Protein AF-A0A956QLR9-F1 (afdb_monomer_lite)

Foldseek 3Di:
DDAAACPLVVVLLVLLQVQAVDKDAPVVSLVVQCVDPNYVPPDPVNSVVSQCVLCVNDPDPVCVVDDRQWHADPVRRIIHGDPCSNVVSVVPPDDDDDFQKAFEAAAPPGDTQGIAHNVLVVPDDAQAWADDDNFIWGFHDDDPRHTYTHGDHPDDHHYGDDDDDDDPDDPVNVVVVVVVVVVLVPDDPVVSLVVCVVPHVDDPVD

Secondary structure (DSSP, 8-state):
-PPPS--HHHHHHHHHHHHTTS-EEHHHHHHHHHTSGGGTT--HHHHHHHHHHHTT--SSGGGTTPPP-EEEETTTTEEEEPTTHHHHHHHT-SS-PPP-EEEEEESTTS-EEEEEEHHHHHH--TT-EEEETTEEEEEEEE-SSEEEEEE-TTS--BPPP---SSS-S-HHHHHHHHHHHHHHHTS-HHHHHHHHHHHSS--TT-

Sequence (206 aa):
MRVPRNPLDVLAQQIVAESSLQSLSVDDLKKMVRRAASFSDLSDEILISLLDMLSGRFPSTEFAELKGRINWDREQDLLEGRPGSKMLSLVNAGTIPDRGLYAVYAGSDGPRLGELDEEMVHEMRPGQNFLLGASTWRVQDITRDRVIVSPAPGEPGQMPFWRGEGPGRPIELGKAIGAYLRQLDSKSTADRAVWLEEHTPLDTFA

Radius of gyration: 26.01 Å; chains: 1; bounding box: 57×32×78 Å

Structure (mmCIF, N/CA/C/O backbone):
data_AF-A0A956QLR9-F1
#
_entry.id   AF-A0A956QLR9-F1
#
loop_
_atom_site.group_PDB
_atom_site.id
_atom_site.type_symbol
_atom_site.label_atom_id
_atom_site.label_alt_id
_atom_site.label_comp_id
_atom_site.label_asym_id
_atom_site.label_entity_id
_atom_site.label_seq_id
_atom_site.pdbx_PDB_ins_code
_atom_site.Cartn_x
_atom_site.Cartn_y
_atom_site.Cartn_z
_atom_site.occupancy
_atom_site.B_iso_or_equiv
_atom_site.auth_seq_id
_atom_site.auth_comp_id
_atom_site.auth_asym_id
_atom_site.auth_atom_id
_atom_site.pdbx_PDB_model_num
ATOM 1 N N . MET A 1 1 ? -16.007 -7.670 -12.209 1.00 61.59 1 MET A N 1
ATOM 2 C CA . MET A 1 1 ? -15.472 -6.965 -11.023 1.00 61.59 1 MET A CA 1
ATOM 3 C C . MET A 1 1 ? -15.553 -7.920 -9.841 1.00 61.59 1 MET A C 1
ATOM 5 O O . MET A 1 1 ? -16.638 -8.424 -9.582 1.00 61.59 1 MET A O 1
ATOM 9 N N . ARG A 1 2 ? -14.429 -8.252 -9.195 1.00 84.06 2 ARG A N 1
ATOM 10 C CA . ARG A 1 2 ? -14.409 -9.123 -8.009 1.00 84.06 2 ARG A CA 1
ATOM 11 C C . ARG A 1 2 ? -14.258 -8.239 -6.777 1.00 84.06 2 ARG A C 1
ATOM 13 O O . ARG A 1 2 ? -13.278 -7.511 -6.684 1.00 84.06 2 ARG A O 1
ATOM 20 N N . VAL A 1 3 ? -15.231 -8.286 -5.873 1.00 89.12 3 VAL A N 1
ATOM 21 C CA . VAL A 1 3 ? -15.175 -7.544 -4.607 1.00 89.12 3 VAL A CA 1
ATOM 22 C C . VAL A 1 3 ? -14.217 -8.278 -3.656 1.00 89.12 3 VAL A C 1
ATOM 24 O O . VAL A 1 3 ? -14.377 -9.494 -3.492 1.00 89.12 3 VAL A O 1
ATOM 27 N N . PRO A 1 4 ? -13.218 -7.602 -3.054 1.00 92.12 4 PRO A N 1
ATOM 28 C CA . PRO A 1 4 ? -12.382 -8.197 -2.013 1.00 92.12 4 PRO A CA 1
ATOM 29 C C . PRO A 1 4 ? -13.234 -8.703 -0.846 1.00 92.12 4 PRO A C 1
ATOM 31 O O . PRO A 1 4 ? -14.159 -8.020 -0.408 1.00 92.12 4 PRO A O 1
ATOM 34 N N . ARG A 1 5 ? -12.937 -9.905 -0.349 1.00 95.62 5 ARG A N 1
ATOM 35 C CA . ARG A 1 5 ? -13.647 -10.508 0.786 1.00 95.62 5 ARG A CA 1
ATOM 36 C C . ARG A 1 5 ? -12.808 -10.351 2.042 1.00 95.62 5 ARG A C 1
ATOM 38 O O . ARG A 1 5 ? -11.628 -10.681 2.023 1.00 95.62 5 ARG A O 1
ATOM 45 N N . ASN A 1 6 ? -13.435 -9.854 3.099 1.00 96.31 6 ASN A N 1
ATOM 46 C CA . ASN A 1 6 ? -12.874 -9.678 4.432 1.00 96.31 6 ASN A CA 1
ATOM 47 C C . ASN A 1 6 ? -11.516 -8.936 4.481 1.00 96.31 6 ASN A C 1
ATOM 49 O O . ASN A 1 6 ? -10.583 -9.459 5.087 1.00 96.31 6 ASN A O 1
ATOM 53 N N . PRO A 1 7 ? -11.371 -7.726 3.889 1.00 96.25 7 PRO A N 1
ATOM 54 C CA . PRO A 1 7 ? -10.186 -6.886 4.102 1.00 96.25 7 PRO A CA 1
ATOM 55 C C . PRO A 1 7 ? -10.158 -6.355 5.549 1.00 96.25 7 PRO A C 1
ATOM 57 O O . PRO A 1 7 ? -10.795 -5.351 5.881 1.00 96.25 7 PRO A O 1
ATOM 60 N N . LEU A 1 8 ? -9.505 -7.101 6.446 1.00 97.06 8 LEU A N 1
ATOM 61 C CA . LEU A 1 8 ? -9.539 -6.864 7.898 1.00 97.06 8 LEU A CA 1
ATOM 62 C C . LEU A 1 8 ? -8.811 -5.588 8.329 1.00 97.06 8 LEU A C 1
ATOM 64 O O . LEU A 1 8 ? -9.149 -5.014 9.359 1.00 97.06 8 LEU A O 1
ATOM 68 N N . ASP A 1 9 ? -7.845 -5.139 7.540 1.00 94.56 9 ASP A N 1
ATOM 69 C CA . ASP A 1 9 ? -7.154 -3.858 7.675 1.00 94.56 9 ASP A CA 1
ATOM 70 C C . ASP A 1 9 ? -8.123 -2.674 7.536 1.00 94.56 9 ASP A C 1
ATOM 72 O O . ASP A 1 9 ? -8.208 -1.821 8.424 1.00 94.56 9 ASP A O 1
ATOM 76 N N . VAL A 1 10 ? -8.938 -2.679 6.479 1.00 96.00 10 VAL A N 1
ATOM 77 C CA . VAL A 1 10 ? -9.980 -1.673 6.250 1.00 96.00 10 VAL A CA 1
ATOM 78 C C . VAL A 1 10 ? -11.027 -1.738 7.358 1.00 96.00 10 VAL A C 1
ATOM 80 O O . VAL A 1 10 ? -11.446 -0.704 7.880 1.00 96.00 10 VAL A O 1
ATOM 83 N N . LEU A 1 11 ? -11.437 -2.947 7.756 1.00 97.00 11 LEU A N 1
ATOM 84 C CA . LEU A 1 11 ? -12.391 -3.120 8.849 1.00 97.00 11 LEU A CA 1
ATOM 85 C C . LEU A 1 11 ? -11.845 -2.578 10.176 1.00 97.00 11 LEU A C 1
ATOM 87 O O . LEU A 1 11 ? -12.563 -1.877 10.884 1.00 97.00 11 LEU A O 1
ATOM 91 N N . ALA A 1 12 ? -10.581 -2.855 10.499 1.00 95.94 12 ALA A N 1
ATOM 92 C CA . ALA A 1 12 ? -9.934 -2.351 11.703 1.00 95.94 12 ALA A CA 1
ATOM 93 C C . ALA A 1 12 ? -9.959 -0.822 11.767 1.00 95.94 12 ALA A C 1
ATOM 95 O O . ALA A 1 12 ? -10.345 -0.258 12.792 1.00 95.94 12 ALA A O 1
ATOM 96 N N . GLN A 1 13 ? -9.603 -0.152 10.670 1.00 95.50 13 GLN A N 1
ATOM 97 C CA . GLN A 1 13 ? -9.645 1.306 10.579 1.00 95.50 13 GLN A CA 1
ATOM 98 C C . GLN A 1 13 ? -11.056 1.850 10.836 1.00 95.50 13 GLN A C 1
ATOM 100 O O . GLN A 1 13 ? -11.214 2.794 11.609 1.00 95.50 13 GLN A O 1
ATOM 105 N N . GLN A 1 14 ? -12.086 1.228 10.250 1.00 95.81 14 GLN A N 1
ATOM 106 C CA . GLN A 1 14 ? -13.475 1.651 10.455 1.00 95.81 14 GLN A CA 1
ATOM 107 C C . GLN A 1 14 ? -13.969 1.391 11.883 1.00 95.81 14 GLN A C 1
ATOM 109 O O . GLN A 1 14 ? -14.648 2.242 12.446 1.00 95.81 14 GLN A O 1
ATOM 114 N N . ILE A 1 15 ? -13.585 0.277 12.514 1.00 96.75 15 ILE A N 1
ATOM 115 C CA . ILE A 1 15 ? -13.933 -0.004 13.917 1.00 96.75 15 ILE A CA 1
ATOM 116 C C . ILE A 1 15 ? -13.319 1.045 14.850 1.00 96.75 15 ILE A C 1
ATOM 118 O O . ILE A 1 15 ? -13.993 1.544 15.754 1.00 96.75 15 ILE A O 1
ATOM 122 N N . VAL A 1 16 ? -12.048 1.402 14.643 1.00 96.19 16 VAL A N 1
ATOM 123 C CA . VAL A 1 16 ? -11.376 2.438 15.444 1.00 96.19 16 VAL A CA 1
ATOM 124 C C . VAL A 1 16 ? -12.040 3.801 15.235 1.00 96.19 16 VAL A C 1
ATOM 126 O O . VAL A 1 16 ? -12.233 4.531 16.207 1.00 96.19 16 VAL A O 1
ATOM 129 N N . ALA A 1 17 ? -12.427 4.128 14.000 1.00 95.38 17 ALA A N 1
ATOM 130 C CA . ALA A 1 17 ? -13.142 5.362 13.698 1.00 95.38 17 ALA A CA 1
ATOM 131 C C . ALA A 1 17 ? -14.508 5.409 14.401 1.00 95.38 17 ALA A C 1
ATOM 133 O O . ALA A 1 17 ? -1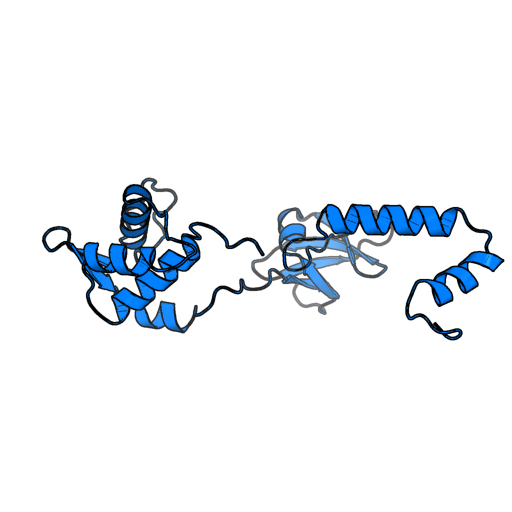4.772 6.348 15.151 1.00 95.38 17 ALA A O 1
ATOM 134 N N . GLU A 1 18 ? -15.332 4.377 14.226 1.00 96.12 18 GLU A N 1
ATOM 135 C CA . GLU A 1 18 ? -16.700 4.307 14.748 1.00 96.12 18 GLU A CA 1
ATOM 136 C C . GLU A 1 18 ? -16.718 4.325 16.287 1.00 96.12 18 GLU A C 1
ATOM 138 O O . GLU A 1 18 ? -17.392 5.159 16.892 1.00 96.12 18 GLU A O 1
ATOM 143 N N . SER A 1 19 ? -15.864 3.518 16.932 1.00 96.00 19 SER A N 1
ATOM 144 C CA . SER A 1 19 ? -15.726 3.503 18.401 1.00 96.00 19 SER A CA 1
ATOM 145 C C . SER A 1 19 ? -15.174 4.804 18.991 1.00 96.00 19 SER A C 1
ATOM 147 O O . SER A 1 19 ? -15.365 5.085 20.173 1.00 96.00 19 SER A O 1
ATOM 149 N N . SER A 1 20 ? -14.495 5.633 18.191 1.00 94.81 20 SER A N 1
ATOM 150 C CA . SER A 1 20 ? -14.021 6.952 18.631 1.00 94.81 20 SER A CA 1
ATOM 151 C C . SER A 1 20 ? -15.098 8.042 18.613 1.00 94.81 20 SER A C 1
ATOM 153 O O . SER A 1 20 ? -14.883 9.121 19.175 1.00 94.81 20 SER A O 1
ATOM 155 N N . LEU A 1 21 ? -16.232 7.785 17.952 1.00 92.62 21 LEU A N 1
ATOM 156 C CA . LEU A 1 21 ? -17.372 8.699 17.873 1.00 92.62 21 LEU A CA 1
ATOM 157 C C . LEU A 1 21 ? -18.423 8.385 18.937 1.00 92.62 21 LEU A C 1
ATOM 159 O O . LEU A 1 21 ? -19.001 9.312 19.503 1.00 92.62 21 LEU A O 1
ATOM 163 N N . GLN A 1 22 ? -18.651 7.101 19.202 1.00 92.62 22 GLN A N 1
ATOM 164 C CA . GLN A 1 22 ? -19.638 6.615 20.159 1.00 92.62 22 GLN A CA 1
ATOM 165 C C . GLN A 1 22 ? -19.248 5.237 20.698 1.00 92.62 22 GLN A C 1
ATOM 167 O O . GLN A 1 22 ? -18.532 4.489 20.034 1.00 92.62 22 GLN A O 1
ATOM 172 N N . SER A 1 23 ? -19.749 4.885 21.881 1.00 95.31 23 SER A N 1
ATOM 173 C CA . SER A 1 23 ? -19.634 3.520 22.400 1.00 95.31 23 SER A CA 1
ATOM 174 C C . SER A 1 23 ? -20.522 2.582 21.571 1.00 95.31 23 SER A C 1
ATOM 176 O O . SER A 1 23 ? -21.681 2.908 21.308 1.00 95.31 23 SER A O 1
ATOM 178 N N . LEU A 1 24 ? -20.003 1.421 21.156 1.00 95.88 24 LEU A N 1
ATOM 179 C CA . LEU A 1 24 ? -20.760 0.424 20.380 1.00 95.88 24 LEU A CA 1
ATOM 180 C C . LEU A 1 24 ? -20.784 -0.927 21.071 1.00 95.88 24 LEU A C 1
ATOM 182 O O . LEU A 1 24 ? -19.751 -1.393 21.545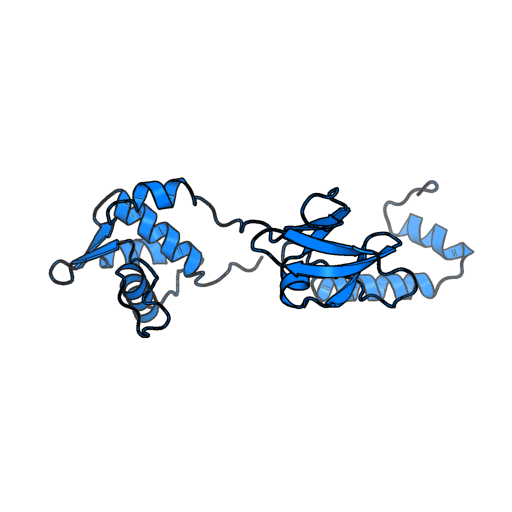 1.00 95.88 24 LEU A O 1
ATOM 186 N N . SER A 1 25 ? -21.933 -1.599 21.036 1.00 97.75 25 SER A N 1
ATOM 187 C CA . SER A 1 25 ? -21.985 -3.014 21.385 1.00 97.75 25 SER A CA 1
ATOM 188 C C . SER A 1 25 ? -21.341 -3.864 20.287 1.00 97.75 25 SER A C 1
ATOM 190 O O . SER A 1 25 ? -21.426 -3.548 19.092 1.00 97.75 25 SER A O 1
ATOM 192 N N . VAL A 1 26 ? -20.706 -4.972 20.670 1.00 97.56 26 VAL A N 1
ATOM 193 C CA . VAL A 1 26 ? -20.127 -5.914 19.698 1.00 97.56 26 VAL A CA 1
ATOM 194 C C . VAL A 1 26 ? -21.211 -6.535 18.808 1.00 97.56 26 VAL A C 1
ATOM 196 O O . VAL A 1 26 ? -20.965 -6.789 17.627 1.00 97.56 26 VAL A O 1
ATOM 199 N N . ASP A 1 27 ? -22.423 -6.739 19.328 1.00 97.38 27 ASP A N 1
ATOM 200 C CA . ASP A 1 27 ? -23.556 -7.255 18.553 1.00 97.38 27 ASP A CA 1
ATOM 201 C C . ASP A 1 27 ? -24.040 -6.264 17.477 1.00 97.38 27 ASP A C 1
ATOM 203 O O . ASP A 1 27 ? -24.244 -6.645 16.319 1.00 97.38 27 ASP A O 1
ATOM 207 N N . ASP A 1 28 ? -24.146 -4.974 17.808 1.00 97.00 28 ASP A N 1
ATOM 208 C CA . ASP A 1 28 ? -24.502 -3.945 16.825 1.00 97.00 28 ASP A CA 1
ATOM 209 C C . ASP A 1 28 ? -23.409 -3.785 15.767 1.00 97.00 28 ASP A C 1
ATOM 211 O O . ASP A 1 28 ? -23.715 -3.682 14.574 1.00 97.00 28 ASP A O 1
ATOM 215 N N . LEU A 1 29 ? -22.135 -3.862 16.170 1.00 97.12 29 LEU A N 1
ATOM 216 C CA . LEU A 1 29 ? -21.015 -3.870 15.234 1.00 97.12 29 LEU A CA 1
ATOM 217 C C . LEU A 1 29 ? -21.100 -5.066 14.272 1.00 97.12 29 LEU A C 1
ATOM 219 O O . LEU A 1 29 ? -20.990 -4.877 13.060 1.00 97.12 29 LEU A O 1
ATOM 223 N N . LYS A 1 30 ? -21.351 -6.286 14.770 1.00 97.44 30 LYS A N 1
ATOM 224 C CA . LYS A 1 30 ? -21.535 -7.493 13.938 1.00 97.44 30 LYS A CA 1
ATOM 225 C C . LYS A 1 30 ? -22.619 -7.290 12.884 1.00 97.44 30 LYS A C 1
ATOM 227 O O . LYS A 1 30 ? -22.399 -7.569 11.702 1.00 97.44 30 LYS A O 1
ATOM 232 N N . LYS A 1 31 ? -23.789 -6.798 13.306 1.00 97.12 31 LYS A N 1
ATOM 233 C CA . LYS A 1 31 ? -24.928 -6.520 12.419 1.00 97.12 31 LYS A CA 1
ATOM 234 C C . LYS A 1 31 ? -24.575 -5.463 11.378 1.00 97.12 31 LYS A C 1
ATOM 236 O O . LYS A 1 31 ? -24.906 -5.634 10.208 1.00 97.12 31 LYS A O 1
ATOM 241 N N . MET A 1 32 ? -23.900 -4.391 11.784 1.00 96.75 32 MET A N 1
ATOM 242 C CA . MET A 1 32 ? -23.494 -3.307 10.893 1.00 96.75 32 MET A CA 1
ATOM 243 C C . MET A 1 32 ? -22.494 -3.792 9.837 1.00 96.75 32 MET A C 1
ATOM 245 O O . MET A 1 32 ? -22.726 -3.607 8.643 1.00 96.75 32 MET A O 1
ATOM 249 N N . VAL A 1 33 ? -21.424 -4.467 10.261 1.00 97.19 33 VAL A N 1
ATOM 250 C CA . VAL A 1 33 ? -20.340 -4.939 9.388 1.00 97.19 33 VAL A CA 1
ATOM 251 C C . VAL A 1 33 ? -20.861 -5.926 8.344 1.00 97.19 33 VAL A C 1
ATOM 253 O O . VAL A 1 33 ? -20.584 -5.770 7.156 1.00 97.19 33 VAL A O 1
ATOM 256 N N . ARG A 1 34 ? -21.698 -6.891 8.744 1.00 97.31 34 ARG A N 1
ATOM 257 C CA . ARG A 1 34 ? -22.233 -7.924 7.837 1.00 97.31 34 ARG A CA 1
ATOM 258 C C . ARG A 1 34 ? -23.217 -7.404 6.786 1.00 97.31 34 ARG A C 1
ATOM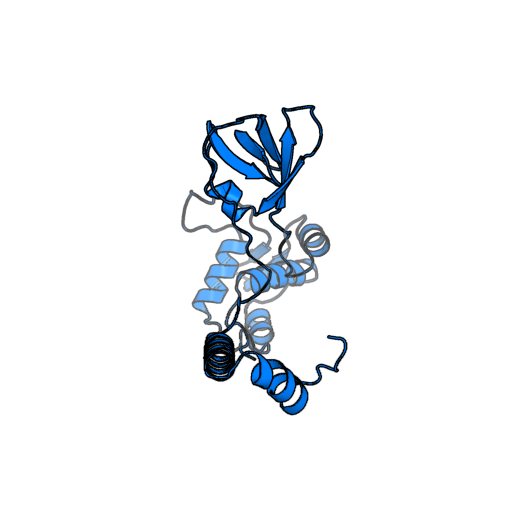 260 O O . ARG A 1 34 ? -23.527 -8.125 5.840 1.00 97.31 34 ARG A O 1
ATOM 267 N N . ARG A 1 35 ? -23.686 -6.156 6.899 1.00 97.38 35 ARG A N 1
ATOM 268 C CA . ARG A 1 35 ? -24.475 -5.502 5.838 1.00 97.38 35 ARG A CA 1
ATOM 269 C C . ARG A 1 35 ? -23.620 -5.062 4.651 1.00 97.38 35 ARG A C 1
ATOM 271 O O . ARG A 1 35 ? -24.168 -4.828 3.575 1.00 97.38 35 ARG A O 1
ATOM 278 N N . ALA A 1 36 ? -22.305 -4.942 4.820 1.00 96.75 36 ALA A N 1
ATOM 279 C CA . ALA A 1 36 ? -21.398 -4.579 3.742 1.00 96.75 36 ALA A CA 1
ATOM 280 C C . ALA A 1 36 ? -21.004 -5.809 2.909 1.00 96.75 36 ALA A C 1
ATOM 282 O O . ALA A 1 36 ? -20.643 -6.858 3.441 1.00 96.75 36 ALA A O 1
ATOM 283 N N . ALA A 1 37 ? -21.015 -5.660 1.580 1.00 96.38 37 ALA A N 1
ATOM 284 C CA . ALA A 1 37 ? -20.750 -6.757 0.648 1.00 96.38 37 ALA A CA 1
ATOM 285 C C . ALA A 1 37 ? -19.383 -7.424 0.862 1.00 96.38 37 ALA A C 1
ATOM 287 O O . ALA A 1 37 ? -19.269 -8.626 0.667 1.00 96.38 37 ALA A O 1
ATOM 288 N N . SER A 1 38 ? -18.351 -6.690 1.282 1.00 97.00 38 SER A N 1
ATOM 289 C CA . SER A 1 38 ? -17.022 -7.266 1.529 1.00 97.00 38 SER A CA 1
ATOM 290 C C . SER A 1 38 ? -16.957 -8.138 2.786 1.00 97.00 38 SER A C 1
ATOM 292 O O . SER A 1 38 ? -16.079 -8.988 2.854 1.00 97.00 38 SER A O 1
ATOM 294 N N . PHE A 1 39 ? -17.876 -7.957 3.743 1.00 97.88 39 PHE A N 1
ATOM 295 C CA . PHE A 1 39 ? -17.849 -8.598 5.067 1.00 97.88 39 PHE A CA 1
ATOM 296 C C . PHE A 1 39 ? -19.086 -9.462 5.354 1.00 97.88 39 PHE A C 1
ATOM 298 O O . PHE A 1 39 ? -19.328 -9.853 6.495 1.00 97.88 39 PHE A O 1
ATOM 305 N N . SER A 1 40 ? -19.898 -9.756 4.333 1.00 96.75 40 SER A N 1
ATOM 306 C CA . SER A 1 40 ? -21.172 -10.461 4.514 1.00 96.75 40 SER A CA 1
ATOM 307 C C . SER A 1 40 ? -21.028 -11.895 5.039 1.00 96.75 40 SER A C 1
ATOM 309 O O . SER A 1 40 ? -21.984 -12.436 5.584 1.00 96.75 40 SER A O 1
ATOM 311 N N . ASP A 1 41 ? -19.847 -12.502 4.892 1.00 95.81 41 ASP A N 1
ATOM 312 C CA . ASP A 1 41 ? -19.487 -13.824 5.420 1.00 95.81 41 ASP A CA 1
ATOM 313 C C . ASP A 1 41 ? -18.411 -13.772 6.514 1.00 95.81 41 ASP A C 1
ATOM 315 O O . ASP A 1 41 ? -17.840 -14.809 6.850 1.00 95.81 41 ASP A O 1
ATOM 319 N N . LEU A 1 42 ? -18.110 -12.590 7.066 1.00 97.75 42 LEU A N 1
ATOM 320 C CA . LEU A 1 42 ? -17.108 -12.456 8.119 1.00 97.75 42 LEU A CA 1
ATOM 321 C C . LEU A 1 42 ? -17.516 -13.313 9.321 1.00 97.75 42 LEU A C 1
ATOM 323 O O . LEU A 1 42 ? -18.610 -13.129 9.866 1.00 97.75 42 LEU A O 1
ATOM 327 N N . SER A 1 43 ? -16.648 -14.237 9.735 1.00 97.69 43 SER A N 1
ATOM 328 C CA . SER A 1 43 ? -16.917 -15.113 10.876 1.00 97.69 43 SER A CA 1
ATOM 329 C C . SER A 1 43 ? -16.832 -14.347 12.199 1.00 97.69 43 SER A C 1
ATOM 331 O O . SER A 1 43 ? -16.139 -13.330 12.307 1.00 97.69 43 SER A O 1
ATOM 333 N N . ASP A 1 44 ? -17.551 -14.832 13.212 1.00 97.38 44 ASP A N 1
ATOM 334 C CA . ASP A 1 44 ? -17.487 -14.245 14.552 1.00 97.38 44 ASP A CA 1
ATOM 335 C C . ASP A 1 44 ? -16.067 -14.366 15.122 1.00 97.38 44 ASP A C 1
ATOM 337 O O . ASP A 1 44 ? -15.550 -13.404 15.674 1.00 97.38 44 ASP A O 1
ATOM 341 N N . GLU A 1 45 ? -15.395 -15.500 14.924 1.00 97.19 45 GLU A N 1
ATOM 342 C CA . GLU A 1 45 ? -14.045 -15.756 15.438 1.00 97.19 45 GLU A CA 1
ATOM 343 C C . GLU A 1 45 ? -13.020 -14.756 14.891 1.00 97.19 45 GLU A C 1
ATOM 345 O O . GLU A 1 45 ? -12.177 -14.256 15.640 1.00 97.19 45 GLU A O 1
ATOM 350 N N . ILE A 1 46 ? -13.109 -14.428 13.596 1.00 97.00 46 ILE A N 1
ATOM 351 C CA . ILE A 1 46 ? -12.223 -13.448 12.960 1.00 97.00 46 ILE A CA 1
ATOM 352 C C . ILE A 1 46 ? -12.507 -12.048 13.504 1.00 97.00 46 ILE A C 1
ATOM 354 O O . ILE A 1 46 ? -11.567 -11.324 13.833 1.00 97.00 46 ILE A O 1
ATOM 358 N N . LEU A 1 47 ? -13.782 -11.666 13.635 1.00 97.38 47 LEU A N 1
ATOM 359 C CA . LEU A 1 47 ? -14.137 -10.359 14.187 1.00 97.38 47 LEU A CA 1
ATOM 360 C C . LEU A 1 47 ? -13.649 -10.213 15.633 1.00 97.38 47 LEU A C 1
ATOM 362 O O . LEU A 1 47 ? -13.056 -9.196 15.974 1.00 97.38 47 LEU A O 1
ATOM 366 N N . ILE A 1 48 ? -13.853 -11.228 16.471 1.00 96.50 48 ILE A N 1
ATOM 367 C CA . ILE A 1 48 ? -13.399 -11.217 17.866 1.00 96.50 48 ILE A CA 1
ATOM 368 C C . ILE A 1 48 ? -11.873 -11.115 17.935 1.00 96.50 48 ILE A C 1
ATOM 370 O O . ILE A 1 48 ? -11.359 -10.276 18.670 1.00 96.50 48 ILE A O 1
ATOM 374 N N . SER A 1 49 ? -11.155 -11.878 17.106 1.00 95.06 49 SER A N 1
ATOM 375 C CA . SER A 1 49 ? -9.689 -11.805 17.024 1.00 95.06 49 SER A CA 1
ATOM 376 C C . SER A 1 49 ? -9.199 -10.410 16.609 1.00 95.06 49 SER A C 1
ATOM 378 O O . SER A 1 49 ? -8.204 -9.910 17.135 1.00 95.06 49 SER A O 1
ATOM 380 N N . LEU A 1 50 ? -9.918 -9.748 15.695 1.00 95.62 50 LEU A N 1
ATOM 381 C CA . LEU A 1 50 ? -9.630 -8.374 15.286 1.00 95.62 50 LEU A CA 1
ATOM 382 C C . LEU A 1 50 ? -9.839 -7.383 16.441 1.00 95.62 50 LEU A C 1
ATOM 384 O O . LEU A 1 50 ? -9.003 -6.509 16.664 1.00 95.62 50 LEU A O 1
ATOM 388 N N . LEU A 1 51 ? -10.930 -7.528 17.198 1.00 96.69 51 LEU A N 1
ATOM 389 C CA . LEU A 1 51 ? -11.221 -6.694 18.367 1.00 96.69 51 LEU A CA 1
ATOM 390 C C . LEU A 1 51 ? -10.209 -6.914 19.500 1.00 96.69 51 LEU A C 1
ATOM 392 O O . LEU A 1 51 ? -9.775 -5.947 20.128 1.00 96.69 51 LEU A O 1
ATOM 396 N N . ASP A 1 52 ? -9.777 -8.156 19.728 1.00 94.62 52 ASP A N 1
ATOM 397 C CA . ASP A 1 52 ? -8.688 -8.493 20.649 1.00 94.62 52 ASP A CA 1
ATOM 398 C C . ASP A 1 52 ? -7.408 -7.734 20.285 1.00 94.62 52 ASP A C 1
ATOM 400 O O . ASP A 1 52 ? -6.874 -6.982 21.111 1.00 94.62 52 ASP A O 1
ATOM 404 N N . MET A 1 53 ? -6.983 -7.834 19.024 1.00 93.94 53 MET A N 1
ATOM 405 C CA . MET A 1 53 ? -5.817 -7.121 18.504 1.00 93.94 53 MET A CA 1
ATOM 406 C C . MET A 1 53 ? -5.958 -5.601 18.682 1.00 93.94 53 MET A C 1
ATOM 408 O O . MET A 1 53 ? -5.058 -4.946 19.209 1.00 93.94 53 MET A O 1
ATOM 412 N N . LEU A 1 54 ? -7.105 -5.023 18.309 1.00 95.00 54 LEU A N 1
ATOM 413 C CA . LEU A 1 54 ? -7.363 -3.587 18.459 1.00 95.00 54 LEU A CA 1
ATOM 414 C C . LEU A 1 54 ? -7.399 -3.139 19.924 1.00 95.00 54 LEU A C 1
ATOM 416 O O . LEU A 1 54 ? -7.059 -1.990 20.216 1.00 95.00 54 LEU A O 1
ATOM 420 N N . SER A 1 55 ? -7.763 -4.025 20.853 1.00 94.62 55 SER A N 1
ATOM 421 C CA . SER A 1 55 ? -7.711 -3.769 22.297 1.00 94.62 55 SER A CA 1
ATOM 422 C C . SER A 1 55 ? -6.292 -3.869 22.885 1.00 94.62 55 SER A C 1
ATOM 424 O O . SER A 1 55 ? -6.062 -3.513 24.045 1.00 94.62 55 SER A O 1
ATOM 426 N N . GLY A 1 56 ? -5.310 -4.279 22.075 1.00 90.44 56 GLY A N 1
ATOM 427 C CA . GLY A 1 56 ? -3.915 -4.464 22.472 1.00 90.44 56 GLY A CA 1
ATOM 428 C C . GLY A 1 56 ? -3.613 -5.843 23.060 1.00 90.44 56 GLY A C 1
ATOM 429 O O . GLY A 1 56 ? -2.590 -6.002 23.722 1.00 90.44 56 GLY A O 1
ATOM 430 N N . ARG A 1 57 ? -4.491 -6.833 22.856 1.00 87.12 57 ARG A N 1
ATOM 431 C CA . ARG A 1 57 ? -4.232 -8.234 23.204 1.00 87.12 57 ARG A CA 1
ATOM 432 C C . ARG A 1 57 ? -3.611 -8.926 21.998 1.00 87.12 57 ARG A C 1
ATOM 434 O O . ARG A 1 57 ? -4.311 -9.311 21.067 1.00 87.12 57 ARG A O 1
ATOM 441 N N . PHE A 1 58 ? -2.290 -9.064 22.014 1.00 75.62 58 PHE A N 1
ATOM 442 C CA . PHE A 1 58 ? -1.555 -9.772 20.970 1.00 75.62 58 PHE A CA 1
ATOM 443 C C . PHE A 1 58 ? -1.232 -11.203 21.419 1.00 75.62 58 PHE A C 1
ATOM 445 O O . PHE A 1 58 ? -0.826 -11.393 22.566 1.00 75.62 58 PHE A O 1
ATOM 452 N N . PRO A 1 59 ? -1.364 -12.212 20.538 1.00 68.69 59 PRO A N 1
ATOM 453 C CA . PRO A 1 59 ? -0.976 -13.590 20.853 1.00 68.69 59 PRO A CA 1
ATOM 454 C C . PRO A 1 59 ? 0.532 -13.765 21.095 1.00 68.69 59 PRO A C 1
ATOM 456 O O . PRO A 1 59 ? 0.940 -14.735 21.726 1.00 68.69 59 PRO A O 1
ATOM 459 N N . SER A 1 60 ? 1.355 -12.847 20.573 1.00 72.69 60 SER A N 1
ATOM 460 C CA . SER A 1 60 ? 2.821 -12.903 20.593 1.00 72.69 60 SER A CA 1
ATOM 461 C C . SER A 1 60 ? 3.423 -11.606 21.136 1.00 72.69 60 SER A C 1
ATOM 463 O O . SER A 1 60 ? 2.892 -10.515 20.914 1.00 72.69 60 SER A O 1
ATOM 465 N N . THR A 1 61 ? 4.570 -11.724 21.807 1.00 69.31 61 THR A N 1
ATOM 466 C CA . THR A 1 61 ? 5.382 -10.592 22.278 1.00 69.31 61 THR A CA 1
ATOM 467 C C . THR A 1 61 ? 6.086 -9.841 21.149 1.00 69.31 61 THR A C 1
ATOM 469 O O . THR A 1 61 ? 6.519 -8.715 21.370 1.00 69.31 61 THR A O 1
ATOM 472 N N . GLU A 1 62 ? 6.165 -10.410 19.940 1.00 68.69 62 GLU A N 1
ATOM 473 C CA . GLU A 1 62 ? 6.703 -9.731 18.744 1.00 68.69 62 GLU A CA 1
ATOM 474 C C . GLU A 1 62 ? 5.946 -8.436 18.412 1.00 68.69 62 GLU A C 1
ATOM 476 O O . GLU A 1 62 ? 6.475 -7.550 17.750 1.00 68.69 62 GLU A O 1
ATOM 481 N N . PHE A 1 63 ? 4.725 -8.294 18.930 1.00 65.44 63 PHE A N 1
ATOM 482 C CA . PHE A 1 63 ? 3.855 -7.145 18.706 1.00 65.44 63 PHE A CA 1
ATOM 483 C C . PHE A 1 63 ? 3.720 -6.237 19.934 1.00 65.44 63 PHE A C 1
ATOM 485 O O . PHE A 1 63 ? 2.827 -5.394 19.973 1.00 65.44 63 PHE A O 1
ATOM 492 N N . ALA A 1 64 ? 4.588 -6.380 20.943 1.00 65.06 64 ALA A N 1
ATOM 493 C CA . ALA A 1 64 ? 4.505 -5.607 22.187 1.00 65.06 64 ALA A CA 1
ATOM 494 C C . ALA A 1 64 ? 4.618 -4.081 21.979 1.00 65.06 64 ALA A C 1
ATOM 496 O O . ALA A 1 64 ? 4.139 -3.309 22.809 1.00 65.06 64 ALA A O 1
ATOM 497 N N . GLU A 1 65 ? 5.215 -3.637 20.869 1.00 74.19 65 GLU A N 1
ATOM 498 C CA . GLU A 1 65 ? 5.312 -2.217 20.508 1.00 74.19 65 GLU A CA 1
ATOM 499 C C . GLU A 1 65 ? 3.994 -1.637 19.963 1.00 74.19 65 GLU A C 1
ATOM 501 O O . GLU A 1 65 ? 3.796 -0.415 19.955 1.00 74.19 65 GLU A O 1
ATOM 506 N N . LEU A 1 66 ? 3.063 -2.492 19.522 1.00 80.75 66 LEU A N 1
ATOM 507 C CA . LEU A 1 66 ? 1.786 -2.056 18.975 1.00 80.75 66 LEU A CA 1
ATOM 508 C C . LEU A 1 66 ? 0.857 -1.571 20.091 1.00 80.75 66 LEU A C 1
ATOM 510 O O . LEU A 1 66 ? 0.578 -2.248 21.079 1.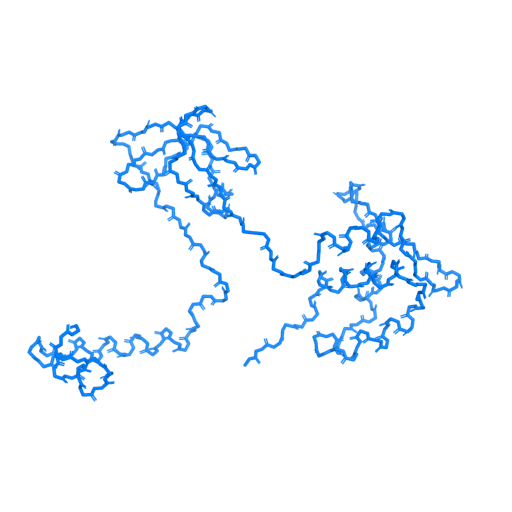00 80.75 66 LEU A O 1
ATOM 514 N N . LYS A 1 67 ? 0.318 -0.366 19.907 1.00 85.81 67 LYS A N 1
ATOM 515 C CA . LYS A 1 67 ? -0.618 0.241 20.855 1.00 85.81 67 LYS A CA 1
ATOM 516 C C . LYS A 1 67 ? -2.049 -0.117 20.479 1.00 85.81 67 LYS A C 1
ATOM 518 O O . LYS A 1 67 ? -2.507 0.264 19.401 1.00 85.81 67 LYS A O 1
ATOM 523 N N . GLY A 1 68 ? -2.771 -0.757 21.399 1.00 92.25 68 GLY A N 1
ATOM 524 C CA . GLY A 1 68 ? -4.222 -0.917 21.284 1.00 92.25 68 GLY A CA 1
ATOM 525 C C . GLY A 1 68 ? -4.908 0.443 21.112 1.00 92.25 68 GLY A C 1
ATOM 526 O O . GLY A 1 68 ? -4.518 1.424 21.754 1.00 92.25 68 GLY A O 1
ATOM 527 N N . ARG A 1 69 ? -5.903 0.501 20.226 1.00 95.44 69 ARG A N 1
ATOM 528 C CA . ARG A 1 69 ? -6.628 1.711 19.803 1.00 95.44 69 ARG A CA 1
ATOM 529 C C . ARG A 1 69 ? -8.066 1.762 20.312 1.00 95.44 69 ARG A C 1
ATOM 531 O O . ARG A 1 69 ? -8.662 2.837 20.309 1.00 95.44 69 ARG A O 1
ATOM 538 N N . ILE A 1 70 ? -8.595 0.653 20.811 1.00 96.69 70 ILE A N 1
ATOM 539 C CA . ILE A 1 70 ? -9.911 0.609 21.453 1.00 96.69 70 ILE A CA 1
ATOM 540 C C . ILE A 1 70 ? -9.793 0.075 22.880 1.00 96.69 70 ILE A C 1
ATOM 542 O O . ILE A 1 70 ? -8.844 -0.630 23.233 1.00 96.69 70 ILE A O 1
ATOM 546 N N . ASN A 1 71 ? -10.735 0.457 23.726 1.00 96.69 71 ASN A N 1
ATOM 547 C CA . ASN A 1 71 ? -11.065 -0.242 24.948 1.00 96.69 71 ASN A CA 1
ATOM 548 C C . ASN A 1 71 ? -12.234 -1.183 24.646 1.00 96.69 71 ASN A C 1
ATOM 550 O O . ASN A 1 71 ? -13.148 -0.802 23.920 1.00 96.69 71 ASN A O 1
ATOM 554 N N . TRP A 1 72 ? -12.187 -2.397 25.185 1.00 97.00 72 TRP A N 1
ATOM 555 C CA . TRP A 1 72 ? -13.297 -3.338 25.094 1.00 97.00 72 TRP A CA 1
ATOM 556 C C . TRP A 1 72 ? -13.656 -3.789 26.503 1.00 97.00 72 TRP A C 1
ATOM 558 O O . TRP A 1 72 ? -12.929 -4.581 27.111 1.00 97.00 72 TRP A O 1
ATOM 568 N N . ASP A 1 73 ? -14.765 -3.257 27.010 1.00 96.56 73 ASP A N 1
ATOM 569 C CA . ASP A 1 73 ? -15.387 -3.716 28.244 1.00 96.56 73 ASP A CA 1
ATOM 570 C C . ASP A 1 73 ? -16.052 -5.070 27.974 1.00 96.56 73 ASP A C 1
ATOM 572 O O . ASP A 1 73 ? -17.004 -5.163 27.203 1.00 96.56 73 ASP A O 1
ATOM 576 N N . ARG A 1 74 ? -15.522 -6.134 28.583 1.00 94.75 74 ARG A N 1
ATOM 577 C CA . ARG A 1 74 ? -16.021 -7.506 28.402 1.00 94.75 74 ARG A CA 1
ATOM 578 C C . ARG A 1 74 ? -17.235 -7.829 29.259 1.00 94.75 74 ARG A C 1
ATOM 580 O O . ARG A 1 74 ? -17.906 -8.813 28.973 1.00 94.75 74 ARG A O 1
ATOM 587 N N . GLU A 1 75 ? -17.487 -7.053 30.307 1.00 96.06 75 GLU A N 1
ATOM 588 C CA . GLU A 1 75 ? -18.655 -7.245 31.161 1.00 96.06 75 GLU A CA 1
ATOM 589 C C . GLU A 1 75 ? -19.898 -6.670 30.482 1.00 96.06 75 GLU A C 1
ATOM 591 O O . GLU A 1 75 ? -20.950 -7.306 30.486 1.00 96.06 75 GLU A O 1
ATOM 596 N N . GLN A 1 76 ? -19.760 -5.499 29.853 1.00 95.62 76 GLN A N 1
ATOM 597 C CA . GLN A 1 76 ? -20.850 -4.834 29.128 1.00 95.62 76 GLN A CA 1
ATOM 598 C C . GLN A 1 76 ? -20.871 -5.129 27.621 1.00 95.62 76 GLN A C 1
ATOM 600 O O . GLN A 1 76 ? -21.837 -4.790 26.944 1.00 95.62 76 GLN A O 1
ATOM 605 N N . ASP A 1 77 ? -19.817 -5.761 27.105 1.00 96.69 77 ASP A N 1
ATOM 606 C CA . ASP A 1 77 ? -19.580 -6.026 25.682 1.00 96.69 77 ASP A CA 1
ATOM 607 C C . ASP A 1 77 ? -19.604 -4.756 24.808 1.00 96.69 77 ASP A C 1
ATOM 609 O O . ASP A 1 77 ? -20.168 -4.722 23.709 1.00 96.69 77 ASP A O 1
ATOM 613 N N . LEU A 1 78 ? -18.975 -3.694 25.329 1.00 97.88 78 LEU A N 1
ATOM 614 C CA . LEU A 1 78 ? -18.918 -2.361 24.726 1.00 97.88 78 LEU A CA 1
ATOM 615 C C . LEU A 1 78 ? -17.505 -1.998 24.259 1.00 97.88 78 LEU A C 1
ATOM 617 O O . LEU A 1 78 ? -16.510 -2.224 24.953 1.00 97.88 78 LEU A O 1
ATOM 621 N N . LEU A 1 79 ? -17.435 -1.385 23.081 1.00 97.94 79 LEU A N 1
ATOM 622 C CA . LEU A 1 79 ? -16.228 -0.878 22.442 1.00 97.94 79 LEU A CA 1
ATOM 623 C C . LEU A 1 79 ? -16.191 0.645 22.523 1.00 97.94 79 LEU A C 1
ATOM 625 O O . LEU A 1 79 ? -17.142 1.310 22.114 1.00 97.94 79 LEU A O 1
ATOM 629 N N . GLU A 1 80 ? -15.062 1.189 22.966 1.00 97.75 80 GLU A N 1
ATOM 630 C CA . GLU A 1 80 ? -14.822 2.632 23.040 1.00 97.75 80 GLU A CA 1
ATOM 631 C C . GLU A 1 80 ? -13.447 2.990 22.478 1.00 97.75 80 GLU A C 1
ATOM 633 O O . GLU A 1 80 ? -12.469 2.262 22.646 1.00 97.75 80 GLU A O 1
ATOM 638 N N . GLY A 1 81 ? -13.330 4.140 21.823 1.00 96.31 81 GLY A N 1
ATOM 639 C CA . GLY A 1 81 ? -12.051 4.638 21.335 1.00 96.31 81 GLY A CA 1
ATOM 640 C C . GLY A 1 81 ? -11.126 5.037 22.486 1.00 96.31 81 GLY A C 1
ATOM 641 O O . GLY A 1 81 ? -11.507 5.784 23.386 1.00 96.31 81 GLY A O 1
ATOM 642 N N . ARG A 1 82 ? -9.863 4.603 22.440 1.00 95.69 82 ARG A N 1
ATOM 643 C CA . ARG A 1 82 ? -8.837 5.107 23.368 1.00 95.69 82 ARG A CA 1
ATOM 644 C C . ARG A 1 82 ? -8.471 6.568 23.069 1.00 95.69 82 ARG A C 1
ATOM 646 O O . ARG A 1 82 ? -8.667 7.043 21.944 1.00 95.69 82 ARG A O 1
ATOM 653 N N . PRO A 1 83 ? -7.863 7.286 24.034 1.00 93.62 83 PRO A N 1
ATOM 654 C CA . PRO A 1 83 ? -7.326 8.620 23.788 1.00 93.62 83 PRO A CA 1
ATOM 655 C C . PRO A 1 83 ? -6.411 8.654 22.554 1.00 93.62 83 PRO A C 1
ATOM 657 O O . PRO A 1 83 ? -5.473 7.868 22.431 1.00 93.62 83 PRO A O 1
ATOM 660 N N . GLY A 1 84 ? -6.700 9.570 21.626 1.00 92.12 84 GLY A N 1
ATOM 661 C CA . GLY A 1 84 ? -5.967 9.731 20.365 1.00 92.12 84 GLY A CA 1
ATOM 662 C C . GLY A 1 84 ? -6.536 8.956 19.170 1.00 92.12 84 GLY A C 1
ATOM 663 O O . GLY A 1 84 ? -6.195 9.294 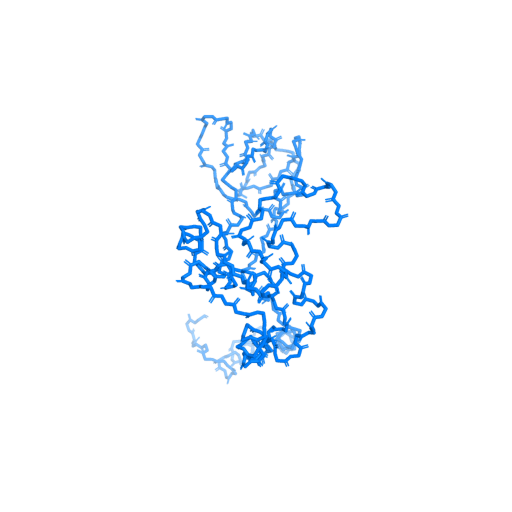18.038 1.00 92.12 84 GLY A O 1
ATOM 664 N N . SER A 1 85 ? -7.445 7.994 19.369 1.00 93.56 85 SER A N 1
ATOM 665 C CA . SER A 1 85 ? -8.007 7.184 18.273 1.00 93.56 85 SER A CA 1
ATOM 666 C C . SER A 1 85 ? -8.840 7.990 17.278 1.00 93.56 85 SER A C 1
ATOM 668 O O . SER A 1 85 ? -8.760 7.745 16.075 1.00 93.56 85 SER A O 1
ATOM 670 N N . LYS A 1 86 ? -9.559 9.019 17.747 1.00 92.62 86 LYS A N 1
ATOM 671 C CA . LYS A 1 86 ? -10.293 9.946 16.872 1.00 92.62 86 LYS A CA 1
ATOM 672 C C . LYS A 1 86 ? -9.357 10.696 15.924 1.00 92.62 86 LYS A C 1
ATOM 674 O O . LYS A 1 86 ? -9.566 10.692 14.717 1.00 92.62 86 LYS A O 1
ATOM 679 N N . MET A 1 87 ? -8.296 11.301 16.464 1.00 93.19 87 MET A N 1
ATOM 680 C CA . MET A 1 87 ? -7.303 12.011 15.650 1.00 93.19 87 MET A CA 1
ATOM 681 C C . MET A 1 87 ? -6.604 11.062 14.680 1.00 93.19 87 MET A C 1
ATOM 683 O O . MET A 1 87 ? -6.481 11.394 13.507 1.00 93.19 87 MET A O 1
ATOM 687 N N . LEU A 1 88 ? -6.211 9.870 15.144 1.00 90.88 88 LEU A N 1
ATOM 688 C CA . LEU A 1 88 ? -5.581 8.847 14.309 1.00 90.88 88 LEU A CA 1
ATOM 689 C C . LEU A 1 88 ? -6.457 8.461 13.110 1.00 90.88 88 LEU A C 1
ATOM 691 O O . LEU A 1 88 ? -5.946 8.363 11.998 1.00 90.88 88 LEU A O 1
ATOM 695 N N . SER A 1 89 ? -7.759 8.276 13.333 1.00 91.69 89 SER A N 1
ATOM 696 C CA . SER A 1 89 ? -8.713 7.908 12.280 1.00 91.69 89 SER A CA 1
ATOM 697 C C . SER A 1 89 ? -8.925 9.035 11.267 1.00 91.69 89 SER A C 1
ATOM 699 O O . SER A 1 89 ? -9.098 8.768 10.084 1.00 91.69 89 SER A O 1
ATOM 701 N N . LEU A 1 90 ? -8.876 10.295 11.715 1.00 90.38 90 LEU A N 1
ATOM 702 C CA . LEU A 1 90 ? -9.012 11.466 10.844 1.00 90.38 90 LEU A CA 1
ATOM 703 C C . LEU A 1 90 ? -7.773 11.701 9.973 1.00 90.38 90 LEU A C 1
ATOM 705 O O . LEU A 1 90 ? -7.918 12.017 8.797 1.00 90.38 90 LEU A O 1
ATOM 709 N N . VAL A 1 91 ? -6.566 11.559 10.532 1.00 90.00 91 VAL A N 1
ATOM 710 C CA . VAL A 1 91 ? -5.322 11.796 9.775 1.00 90.00 91 VAL A CA 1
ATOM 711 C C . VAL A 1 91 ? -4.932 10.631 8.864 1.00 90.00 91 VAL A C 1
ATOM 713 O O . VAL A 1 91 ? -4.242 10.858 7.880 1.00 90.00 91 VAL A O 1
ATOM 716 N N . ASN A 1 92 ? -5.394 9.411 9.152 1.00 83.38 92 ASN A N 1
ATOM 717 C CA . ASN A 1 92 ? -5.181 8.226 8.312 1.00 83.38 92 ASN A CA 1
ATOM 718 C C . ASN A 1 92 ? -6.492 7.804 7.638 1.00 83.38 92 ASN A C 1
ATOM 720 O O . ASN A 1 92 ? -6.851 6.628 7.637 1.00 83.38 92 ASN A O 1
ATOM 724 N N . ALA A 1 93 ? -7.268 8.769 7.146 1.00 82.06 93 ALA A N 1
ATOM 725 C CA . ALA A 1 93 ? -8.503 8.479 6.435 1.00 82.06 93 ALA A CA 1
ATOM 726 C C . ALA A 1 93 ? -8.191 7.976 5.018 1.00 82.06 93 ALA A C 1
ATOM 728 O O . ALA A 1 93 ? -7.470 8.628 4.267 1.00 82.06 93 ALA A O 1
ATOM 729 N N . GLY A 1 94 ? -8.782 6.844 4.638 1.00 86.75 94 GLY A N 1
ATOM 730 C CA . GLY A 1 94 ? -8.640 6.274 3.299 1.00 86.75 94 GLY A CA 1
ATOM 731 C C . GLY A 1 94 ? -8.017 4.884 3.291 1.00 86.75 94 GLY A C 1
ATOM 732 O O . GLY A 1 94 ? -7.626 4.352 4.322 1.00 86.75 94 GLY A O 1
ATOM 733 N N . THR A 1 95 ? -7.987 4.293 2.103 1.00 88.94 95 THR A N 1
ATOM 734 C CA . THR A 1 95 ? -7.483 2.936 1.837 1.00 88.94 95 THR A CA 1
ATOM 735 C C . THR A 1 95 ? -6.439 2.921 0.721 1.00 88.94 95 THR A C 1
ATOM 737 O O . THR A 1 95 ? -6.000 1.856 0.296 1.00 88.94 95 THR A O 1
ATOM 740 N N . ILE A 1 96 ? -6.062 4.104 0.225 1.00 83.75 96 ILE A N 1
ATOM 741 C CA . ILE A 1 96 ? -4.981 4.264 -0.742 1.00 83.75 96 ILE A CA 1
ATOM 742 C C . ILE A 1 96 ? -3.680 4.184 0.060 1.00 83.75 96 ILE A C 1
ATOM 744 O O . ILE A 1 96 ? -3.485 5.031 0.933 1.00 83.75 96 ILE A O 1
ATOM 748 N N . PRO A 1 97 ? -2.830 3.172 -0.174 1.00 76.81 97 PRO A N 1
ATOM 749 C CA . PRO A 1 97 ? -1.548 3.092 0.507 1.00 76.81 97 PRO A CA 1
ATOM 750 C C . PRO A 1 97 ? -0.647 4.241 0.051 1.00 76.81 97 PRO A C 1
ATOM 752 O O . PRO A 1 97 ? -0.700 4.659 -1.111 1.00 76.81 97 PRO A O 1
ATOM 755 N N . ASP A 1 98 ? 0.204 4.726 0.953 1.00 71.50 98 ASP A N 1
ATOM 756 C CA . ASP A 1 98 ? 1.278 5.635 0.566 1.00 71.50 98 ASP A CA 1
ATOM 757 C C . ASP A 1 98 ? 2.192 4.932 -0.444 1.00 71.50 98 ASP A C 1
ATOM 759 O O . ASP A 1 98 ? 2.508 3.747 -0.309 1.00 71.50 98 ASP A O 1
ATOM 763 N N . ARG A 1 99 ? 2.594 5.654 -1.494 1.00 68.69 99 ARG A N 1
ATOM 764 C CA . ARG A 1 99 ? 3.493 5.099 -2.507 1.00 68.69 99 ARG A CA 1
ATOM 765 C C . ARG A 1 99 ? 4.864 4.844 -1.897 1.00 68.69 99 ARG A C 1
ATOM 767 O O . ARG A 1 99 ? 5.516 5.775 -1.426 1.00 68.69 99 ARG A O 1
ATOM 774 N N . GLY A 1 100 ? 5.329 3.612 -2.027 1.00 76.19 100 GLY A N 1
ATOM 775 C CA . GLY A 1 100 ? 6.693 3.217 -1.725 1.00 76.19 100 GLY A CA 1
ATOM 776 C C . GLY A 1 100 ? 7.672 3.685 -2.792 1.00 76.19 100 GLY A C 1
ATOM 777 O O . GLY A 1 100 ? 8.137 2.878 -3.584 1.00 76.19 100 GLY A O 1
ATOM 778 N N . LEU A 1 101 ? 7.956 4.984 -2.883 1.00 88.00 101 LEU A N 1
ATOM 779 C CA . LEU A 1 101 ? 9.014 5.496 -3.758 1.00 88.00 101 LEU A CA 1
ATOM 780 C C . LEU A 1 101 ? 10.159 6.040 -2.917 1.00 88.00 101 LEU A C 1
ATOM 782 O O . LEU A 1 101 ? 9.971 6.914 -2.075 1.00 88.00 101 LEU A O 1
ATOM 786 N N . TYR A 1 102 ? 11.362 5.553 -3.190 1.00 92.62 102 TYR A N 1
ATOM 787 C CA . TYR A 1 102 ? 12.583 5.991 -2.534 1.00 92.62 102 TYR A CA 1
ATOM 788 C C . TYR A 1 102 ? 13.323 6.976 -3.421 1.00 92.62 102 TYR A C 1
ATOM 790 O O . TYR A 1 102 ? 13.685 6.669 -4.557 1.00 92.62 102 TYR A O 1
ATOM 798 N N . ALA A 1 103 ? 13.595 8.166 -2.897 1.00 94.56 103 ALA A N 1
ATOM 799 C CA . ALA A 1 103 ? 14.418 9.132 -3.603 1.00 94.56 103 ALA A CA 1
ATOM 800 C C . ALA A 1 103 ? 15.883 8.661 -3.638 1.00 94.56 103 ALA A C 1
ATOM 802 O O . ALA A 1 103 ? 16.442 8.256 -2.620 1.00 94.56 103 ALA A O 1
ATOM 803 N N . VAL A 1 104 ? 16.522 8.731 -4.806 1.00 96.81 104 VAL A N 1
ATOM 804 C CA . VAL A 1 104 ? 17.933 8.358 -4.984 1.00 96.81 104 VAL A CA 1
ATOM 805 C C . VAL A 1 104 ? 18.798 9.613 -5.011 1.00 96.81 104 VAL A C 1
ATOM 807 O O . VAL A 1 104 ? 18.501 10.541 -5.766 1.00 96.81 104 VAL A O 1
ATOM 810 N N . TYR A 1 105 ? 19.885 9.632 -4.239 1.00 97.88 105 TYR A N 1
ATOM 811 C CA . TYR A 1 105 ? 20.804 10.768 -4.120 1.00 97.88 105 TYR A CA 1
ATOM 812 C C . TYR A 1 105 ? 22.258 10.368 -4.380 1.00 97.88 105 TYR A C 1
ATOM 814 O O . TYR A 1 105 ? 22.715 9.324 -3.915 1.00 97.88 105 TYR A O 1
ATOM 822 N N . ALA A 1 106 ? 23.003 11.218 -5.090 1.00 96.56 106 ALA A N 1
ATOM 823 C CA . ALA A 1 106 ? 24.442 11.043 -5.287 1.00 96.56 106 ALA A CA 1
ATOM 824 C C . ALA A 1 106 ? 25.227 11.496 -4.040 1.00 96.56 106 ALA A C 1
ATOM 826 O O . ALA A 1 106 ? 25.605 12.657 -3.938 1.00 96.56 106 ALA A O 1
ATOM 827 N N . GLY A 1 107 ? 25.500 10.595 -3.097 1.00 93.06 107 GLY A N 1
ATOM 828 C CA . GLY A 1 107 ? 26.049 10.945 -1.780 1.00 93.06 107 GLY A CA 1
ATOM 829 C C . GLY A 1 107 ? 24.994 11.530 -0.826 1.00 93.06 107 GLY A C 1
ATOM 830 O O . GLY A 1 107 ? 23.857 11.777 -1.224 1.00 93.06 107 GLY A O 1
ATOM 831 N N . SER A 1 108 ? 25.357 11.714 0.448 1.00 87.50 108 SER A N 1
ATOM 832 C CA . SER A 1 108 ? 24.430 12.148 1.512 1.00 87.50 108 SER A CA 1
ATOM 833 C C . SER A 1 108 ? 23.803 13.518 1.253 1.00 87.50 108 SER A C 1
ATOM 835 O O . SER A 1 108 ? 22.613 13.705 1.494 1.00 87.50 108 SER A O 1
ATOM 837 N N . ASP A 1 109 ? 24.602 14.445 0.723 1.00 90.56 109 ASP A N 1
ATOM 838 C CA . ASP A 1 109 ? 24.243 15.854 0.519 1.00 90.56 109 ASP A CA 1
ATOM 839 C C . ASP A 1 109 ? 24.250 16.257 -0.963 1.00 90.56 109 ASP A C 1
ATOM 841 O O . ASP A 1 109 ? 24.242 17.441 -1.303 1.00 90.56 109 ASP A O 1
ATOM 845 N N . GLY A 1 110 ? 24.327 15.280 -1.868 1.00 92.06 110 GLY A N 1
ATOM 846 C CA . GLY A 1 110 ? 24.370 15.554 -3.297 1.00 92.06 110 GLY A CA 1
ATOM 847 C C . GLY A 1 110 ? 22.991 15.682 -3.940 1.00 92.06 110 GLY A C 1
ATOM 848 O O . GLY A 1 110 ? 21.956 15.619 -3.274 1.00 92.06 110 GLY A O 1
ATOM 849 N N . PRO A 1 111 ? 22.953 15.891 -5.265 1.00 95.12 111 PRO A N 1
ATOM 850 C CA . PRO A 1 111 ? 21.705 16.087 -5.983 1.00 95.12 111 PRO A CA 1
ATOM 851 C C . PRO A 1 111 ? 20.855 14.815 -6.001 1.00 95.12 111 PRO A C 1
ATOM 853 O O . PRO A 1 111 ? 21.364 13.688 -6.030 1.00 95.12 111 PRO A O 1
ATOM 856 N N . ARG A 1 112 ? 19.537 15.018 -6.060 1.00 96.44 112 ARG A N 1
ATOM 857 C CA . ARG A 1 112 ? 18.577 13.952 -6.336 1.00 96.44 112 ARG A CA 1
ATOM 858 C C . ARG A 1 112 ? 18.737 13.490 -7.784 1.00 96.44 112 ARG A C 1
ATOM 860 O O . ARG A 1 112 ? 18.661 14.300 -8.703 1.00 96.44 112 ARG A O 1
ATOM 867 N N . LEU A 1 113 ? 18.936 12.191 -7.968 1.00 95.88 113 LEU A N 1
ATOM 868 C CA . LEU A 1 113 ? 19.119 11.548 -9.269 1.00 95.88 113 LEU A CA 1
ATOM 869 C C . LEU A 1 113 ? 17.811 11.009 -9.847 1.00 95.88 113 LEU A C 1
ATOM 871 O O . LEU A 1 113 ? 17.652 10.951 -11.062 1.00 95.88 113 LEU A O 1
ATOM 875 N N . GLY A 1 114 ? 16.890 10.593 -8.980 1.00 94.38 114 GLY A N 1
ATOM 876 C CA . GLY A 1 114 ? 15.628 9.998 -9.393 1.00 94.38 114 GLY A CA 1
ATOM 877 C C . GLY A 1 114 ? 14.895 9.334 -8.239 1.00 94.38 114 GLY A C 1
ATOM 878 O O . GLY A 1 114 ? 15.014 9.749 -7.080 1.00 94.38 114 GLY A O 1
ATOM 879 N N . GLU A 1 115 ? 14.132 8.308 -8.585 1.00 94.00 115 GLU A N 1
ATOM 880 C CA . GLU A 1 115 ? 13.323 7.506 -7.674 1.00 94.00 115 GLU A CA 1
ATOM 881 C C . GLU A 1 115 ? 13.523 6.021 -7.983 1.00 94.00 115 GLU A C 1
ATOM 883 O O . GLU A 1 115 ? 13.883 5.661 -9.106 1.00 94.00 115 GLU A O 1
ATOM 888 N N . LEU A 1 116 ? 13.283 5.178 -6.985 1.00 93.50 116 LEU A N 1
ATOM 889 C CA . LEU A 1 116 ? 13.180 3.729 -7.108 1.00 93.50 116 LEU A CA 1
ATOM 890 C C . LEU A 1 116 ? 11.917 3.238 -6.409 1.00 93.50 116 LEU A C 1
ATOM 892 O O . LEU A 1 116 ? 11.467 3.837 -5.434 1.00 93.50 116 LEU A O 1
ATOM 896 N N . ASP A 1 117 ? 11.395 2.123 -6.898 1.00 91.44 117 ASP A N 1
ATOM 897 C CA . ASP A 1 117 ? 10.323 1.366 -6.260 1.00 91.44 117 ASP A CA 1
ATOM 898 C C . ASP A 1 117 ? 10.786 0.786 -4.906 1.00 91.44 117 ASP A C 1
ATOM 900 O O . ASP A 1 117 ? 11.901 0.272 -4.796 1.00 91.44 117 ASP A O 1
ATOM 904 N N . GLU A 1 118 ? 9.955 0.869 -3.867 1.00 89.19 118 GLU A N 1
ATOM 905 C CA . GLU A 1 118 ? 10.243 0.368 -2.516 1.00 89.19 118 GLU A CA 1
ATOM 906 C C . GLU A 1 118 ? 10.513 -1.132 -2.512 1.00 89.19 118 GLU A C 1
ATOM 908 O O . GLU A 1 118 ? 11.424 -1.567 -1.810 1.00 89.19 118 GLU A O 1
ATOM 913 N N . GLU A 1 119 ? 9.795 -1.926 -3.312 1.00 88.44 119 GLU A N 1
ATOM 914 C CA . GLU A 1 119 ? 10.058 -3.365 -3.376 1.00 88.44 119 GLU A CA 1
ATOM 915 C C . GLU A 1 119 ? 11.448 -3.639 -3.957 1.00 88.44 119 GLU A C 1
ATOM 917 O O . GLU A 1 119 ? 12.187 -4.477 -3.438 1.00 88.44 119 GLU A O 1
ATOM 922 N N . MET A 1 120 ? 11.843 -2.879 -4.984 1.00 91.44 120 MET A N 1
ATOM 923 C CA . MET A 1 120 ? 13.196 -2.951 -5.530 1.00 91.44 120 MET A CA 1
ATOM 924 C C . MET A 1 120 ? 14.229 -2.577 -4.456 1.00 91.44 120 MET A C 1
ATOM 926 O O . MET A 1 120 ? 15.220 -3.284 -4.285 1.00 91.44 120 MET A O 1
ATOM 930 N N . VAL A 1 121 ? 14.003 -1.496 -3.702 1.00 92.62 121 VAL A N 1
ATOM 931 C CA . VAL A 1 121 ? 14.909 -1.069 -2.620 1.00 92.62 121 VAL A CA 1
ATOM 932 C C . VAL A 1 121 ? 14.972 -2.094 -1.485 1.00 92.62 121 VAL A C 1
ATOM 934 O O . VAL A 1 121 ? 16.046 -2.320 -0.930 1.00 92.62 121 VAL A O 1
ATOM 937 N N . HIS A 1 122 ? 13.866 -2.769 -1.172 1.00 89.31 122 HIS A N 1
ATOM 938 C CA . HIS A 1 122 ? 13.816 -3.817 -0.155 1.00 89.31 122 HIS A CA 1
ATOM 939 C C . HIS A 1 122 ? 14.699 -5.027 -0.513 1.00 89.31 122 HIS A C 1
ATOM 941 O O . HIS A 1 122 ? 15.317 -5.654 0.357 1.00 89.31 122 HIS A O 1
ATOM 947 N N . GLU A 1 123 ? 14.807 -5.345 -1.803 1.00 90.88 123 GLU A N 1
ATOM 948 C CA . GLU A 1 123 ? 15.693 -6.397 -2.310 1.00 90.88 123 GLU A CA 1
ATOM 949 C C . GLU A 1 123 ? 17.160 -5.945 -2.426 1.00 90.88 123 GLU A C 1
ATOM 951 O O . GLU A 1 123 ? 18.069 -6.781 -2.395 1.00 90.88 123 GLU A O 1
ATOM 956 N N . MET A 1 124 ? 17.416 -4.634 -2.489 1.00 93.69 124 MET A N 1
ATOM 957 C CA . MET A 1 124 ? 18.762 -4.073 -2.611 1.00 93.69 124 MET A CA 1
ATOM 958 C C . MET A 1 124 ? 19.581 -4.173 -1.318 1.00 93.69 124 MET A C 1
ATOM 960 O O . MET A 1 124 ? 19.068 -4.202 -0.197 1.00 93.69 124 MET A O 1
ATOM 964 N N . ARG A 1 125 ? 20.907 -4.188 -1.463 1.00 95.44 125 ARG A N 1
ATOM 965 C CA . ARG A 1 125 ? 21.870 -4.129 -0.355 1.00 95.44 125 ARG A CA 1
ATOM 966 C C . ARG A 1 125 ? 22.973 -3.103 -0.638 1.00 95.44 125 ARG A C 1
ATOM 968 O O . ARG A 1 125 ? 23.370 -2.959 -1.797 1.00 95.44 125 ARG A O 1
ATOM 975 N N . PRO A 1 126 ? 23.529 -2.441 0.395 1.00 96.88 126 PRO A N 1
ATOM 976 C CA . PRO A 1 126 ? 24.755 -1.661 0.253 1.00 96.88 126 PRO A CA 1
ATOM 977 C C . PRO A 1 126 ? 25.865 -2.447 -0.458 1.00 96.88 126 PRO A C 1
ATOM 979 O O . PRO A 1 126 ? 26.064 -3.636 -0.212 1.00 96.88 126 PRO A O 1
ATOM 982 N N . GLY A 1 127 ? 26.568 -1.781 -1.371 1.00 96.44 127 GLY A N 1
ATOM 983 C CA . GLY A 1 127 ? 27.591 -2.351 -2.246 1.00 96.44 127 GLY A CA 1
ATOM 984 C C . GLY A 1 127 ? 27.073 -2.877 -3.589 1.00 96.44 127 GLY A C 1
ATOM 985 O O . GLY A 1 127 ? 27.876 -3.034 -4.508 1.00 96.44 127 GLY A O 1
ATOM 986 N N . GLN A 1 128 ? 25.765 -3.113 -3.743 1.00 97.31 128 GLN A N 1
ATOM 987 C CA . GLN A 1 128 ? 25.194 -3.541 -5.021 1.00 97.31 128 GLN A CA 1
ATOM 988 C C . GLN A 1 128 ? 25.129 -2.395 -6.032 1.00 97.31 128 GLN A C 1
ATOM 990 O O . GLN A 1 128 ? 24.932 -1.232 -5.675 1.00 97.31 128 GLN A O 1
ATOM 995 N N . ASN A 1 129 ? 25.255 -2.751 -7.308 1.00 97.81 129 ASN A N 1
ATOM 996 C CA . ASN A 1 129 ? 25.165 -1.819 -8.420 1.00 97.81 129 ASN A CA 1
ATOM 997 C C . ASN A 1 129 ? 23.809 -1.936 -9.122 1.00 97.81 129 ASN A C 1
ATOM 999 O O . ASN A 1 129 ? 23.320 -3.041 -9.368 1.00 97.81 129 ASN A O 1
ATOM 1003 N N . PHE A 1 130 ? 23.249 -0.808 -9.544 1.00 97.12 130 PHE A N 1
ATOM 1004 C CA . PHE A 1 130 ? 22.038 -0.756 -10.358 1.00 97.12 130 PHE A CA 1
ATOM 1005 C C . PHE A 1 130 ? 22.135 0.323 -11.434 1.00 97.12 130 PHE A C 1
ATOM 1007 O O . PHE A 1 130 ? 22.967 1.231 -11.365 1.00 97.12 130 PHE A O 1
ATOM 1014 N N . LEU A 1 131 ? 21.285 0.202 -12.449 1.00 96.06 131 LEU A N 1
ATOM 1015 C CA . LEU A 1 131 ? 21.162 1.191 -13.513 1.00 96.06 131 LEU A CA 1
ATOM 1016 C C . LEU A 1 131 ? 20.115 2.244 -13.145 1.00 96.06 131 LEU A C 1
ATOM 1018 O O . LEU A 1 131 ? 18.993 1.905 -12.776 1.00 96.06 131 LEU A O 1
ATOM 1022 N N . LEU A 1 132 ? 20.462 3.521 -13.302 1.00 94.44 132 LEU A N 1
ATOM 1023 C CA . LEU A 1 132 ? 19.512 4.631 -13.230 1.00 94.44 132 LEU A CA 1
ATOM 1024 C C . LEU A 1 132 ? 19.791 5.608 -14.370 1.00 94.44 132 LEU A C 1
ATOM 1026 O O . LEU A 1 132 ? 20.878 6.187 -14.468 1.00 94.44 132 LEU A O 1
ATOM 1030 N N . GLY A 1 133 ? 18.807 5.762 -15.256 1.00 90.06 133 GLY A N 1
ATOM 1031 C CA . GLY A 1 133 ? 19.020 6.400 -16.551 1.00 90.06 133 GLY A CA 1
ATOM 1032 C C . GLY A 1 133 ? 20.006 5.587 -17.393 1.00 90.06 133 GLY A C 1
ATOM 1033 O O . GLY A 1 133 ? 19.826 4.388 -17.578 1.00 90.06 133 GLY A O 1
ATOM 1034 N N . ALA A 1 134 ? 21.059 6.240 -17.885 1.00 89.75 134 ALA A N 1
ATOM 1035 C CA . ALA A 1 134 ? 22.115 5.608 -18.681 1.00 89.75 134 ALA A CA 1
ATOM 1036 C C . ALA A 1 134 ? 23.389 5.279 -17.873 1.00 89.75 134 ALA A C 1
ATOM 1038 O O . ALA A 1 134 ? 24.412 4.932 -18.461 1.00 89.75 134 ALA A O 1
ATOM 1039 N N . SER A 1 135 ? 23.346 5.409 -16.543 1.00 94.62 135 SER A N 1
ATOM 1040 C CA . SER A 1 135 ? 24.523 5.305 -15.674 1.00 94.62 135 SER A CA 1
ATOM 1041 C C . SER A 1 135 ? 24.372 4.197 -14.634 1.00 94.62 135 SER A C 1
ATOM 1043 O O . SER A 1 135 ? 23.277 3.965 -14.119 1.00 94.62 135 SER A O 1
ATOM 1045 N N . THR A 1 136 ? 25.490 3.556 -14.285 1.00 97.50 136 THR A N 1
ATOM 1046 C CA . THR A 1 136 ? 25.565 2.610 -13.165 1.00 97.50 136 THR A CA 1
ATOM 1047 C C . THR A 1 136 ? 25.907 3.339 -11.866 1.00 97.50 136 THR A C 1
ATOM 1049 O O . THR A 1 136 ? 26.848 4.140 -11.809 1.00 97.50 136 THR A O 1
ATOM 1052 N N . TRP A 1 137 ? 25.176 3.003 -10.808 1.00 97.56 137 TRP A N 1
ATOM 1053 C CA . TRP A 1 137 ? 25.333 3.544 -9.464 1.00 97.56 137 TRP A CA 1
ATOM 1054 C C . TRP A 1 137 ? 25.512 2.415 -8.457 1.00 97.56 137 TRP A C 1
ATOM 1056 O O . TRP A 1 137 ? 24.832 1.395 -8.547 1.00 97.56 137 TRP A O 1
ATOM 1066 N N . ARG A 1 138 ? 26.402 2.608 -7.484 1.00 98.00 138 ARG A N 1
ATOM 1067 C CA . ARG A 1 138 ? 26.595 1.704 -6.350 1.00 98.00 138 ARG A CA 1
ATOM 1068 C C . ARG A 1 138 ? 25.845 2.224 -5.136 1.00 98.00 138 ARG A C 1
ATOM 1070 O O . ARG A 1 138 ? 26.068 3.365 -4.731 1.00 98.00 138 ARG A O 1
ATOM 1077 N N . VAL A 1 139 ? 25.020 1.378 -4.531 1.00 97.88 139 VAL A N 1
ATOM 1078 C CA . VAL A 1 139 ? 24.346 1.662 -3.261 1.00 97.88 139 VAL A CA 1
ATOM 1079 C C . VAL A 1 139 ? 25.392 1.805 -2.162 1.00 97.88 139 VAL A C 1
ATOM 1081 O O . VAL A 1 139 ? 26.190 0.899 -1.938 1.00 97.88 139 VAL A O 1
ATOM 1084 N N . GLN A 1 140 ? 25.395 2.941 -1.479 1.00 97.81 140 GLN A N 1
ATOM 1085 C CA . GLN A 1 140 ? 26.238 3.191 -0.311 1.00 97.81 140 GLN A CA 1
ATOM 1086 C C . GLN A 1 140 ? 25.459 2.939 0.971 1.00 97.81 140 GLN A C 1
ATOM 1088 O O . GLN A 1 140 ? 25.948 2.254 1.862 1.00 97.81 140 GLN A O 1
ATOM 1093 N N . ASP A 1 141 ? 24.238 3.464 1.033 1.00 97.25 141 ASP A N 1
ATOM 1094 C CA . ASP A 1 141 ? 23.372 3.330 2.195 1.00 97.25 141 ASP A CA 1
ATOM 1095 C C . ASP A 1 141 ? 21.896 3.391 1.783 1.00 97.25 141 ASP A C 1
ATOM 1097 O O . ASP A 1 141 ? 21.543 4.012 0.774 1.00 97.25 141 ASP A O 1
ATOM 1101 N N . ILE A 1 142 ? 21.042 2.740 2.566 1.00 95.75 142 ILE A N 1
ATOM 1102 C CA . ILE A 1 142 ? 19.586 2.750 2.408 1.00 95.75 142 ILE A CA 1
ATOM 1103 C C . ILE A 1 142 ? 19.009 3.199 3.744 1.00 95.75 142 ILE A C 1
ATOM 1105 O O . ILE A 1 142 ? 19.087 2.480 4.740 1.00 95.75 142 ILE A O 1
ATOM 1109 N N . THR A 1 143 ? 18.434 4.396 3.769 1.00 91.62 143 THR A N 1
ATOM 1110 C CA . THR A 1 143 ? 17.816 4.946 4.976 1.00 91.62 143 THR A CA 1
ATOM 1111 C C . THR A 1 143 ? 16.308 4.689 4.966 1.00 91.62 143 THR A C 1
ATOM 1113 O O . THR A 1 143 ? 15.786 3.940 4.144 1.00 91.62 143 THR A O 1
ATOM 1116 N N . ARG A 1 144 ? 15.573 5.329 5.883 1.00 84.56 144 ARG A N 1
ATOM 1117 C CA . ARG A 1 144 ? 14.113 5.225 5.947 1.00 84.56 144 ARG A CA 1
ATOM 1118 C C . ARG A 1 144 ? 13.410 5.723 4.678 1.00 84.56 144 ARG A C 1
ATOM 1120 O O . ARG A 1 144 ? 12.363 5.185 4.353 1.00 84.56 144 ARG A O 1
ATOM 1127 N N . ASP A 1 145 ? 13.939 6.748 4.012 1.00 85.31 145 ASP A N 1
ATOM 1128 C CA . ASP A 1 145 ? 13.233 7.491 2.956 1.00 85.31 145 ASP A CA 1
ATOM 1129 C C . ASP A 1 145 ? 14.041 7.680 1.660 1.00 85.31 145 ASP A C 1
ATOM 1131 O O . ASP A 1 145 ? 13.526 8.227 0.682 1.00 85.31 145 ASP A O 1
ATOM 1135 N N . ARG A 1 146 ? 15.318 7.275 1.634 1.00 93.19 146 ARG A N 1
ATOM 1136 C CA . ARG A 1 146 ? 16.187 7.494 0.473 1.00 93.19 146 ARG A CA 1
ATOM 1137 C C . ARG A 1 146 ? 17.273 6.439 0.314 1.00 93.19 146 ARG A C 1
ATOM 1139 O O . ARG A 1 146 ? 17.693 5.795 1.273 1.00 93.19 146 ARG A O 1
ATOM 1146 N N . VAL A 1 147 ? 17.766 6.331 -0.916 1.00 96.94 147 VAL A N 1
ATOM 1147 C CA . VAL A 1 147 ? 18.936 5.526 -1.281 1.00 96.94 147 VAL A CA 1
ATOM 1148 C C . VAL A 1 147 ? 20.090 6.465 -1.608 1.00 96.94 147 VAL A C 1
ATOM 1150 O O . VAL A 1 147 ? 19.981 7.324 -2.486 1.00 96.94 147 VAL A O 1
ATOM 1153 N N . ILE A 1 148 ? 21.205 6.300 -0.905 1.00 97.94 148 ILE A N 1
ATOM 1154 C CA . ILE A 1 148 ? 22.428 7.068 -1.123 1.00 97.94 148 ILE A CA 1
ATOM 1155 C C . ILE A 1 148 ? 23.351 6.243 -2.010 1.00 97.94 148 ILE A C 1
ATOM 1157 O O . ILE A 1 148 ? 23.623 5.079 -1.717 1.00 97.94 148 ILE A O 1
ATOM 1161 N N . VAL A 1 149 ? 23.849 6.838 -3.093 1.00 98.12 149 VAL A N 1
ATOM 1162 C CA . VAL A 1 149 ? 24.657 6.132 -4.092 1.00 98.12 149 VAL A CA 1
ATOM 1163 C C . VAL A 1 149 ? 25.935 6.871 -4.461 1.00 98.12 149 VAL A C 1
ATOM 1165 O O . VAL A 1 149 ? 26.030 8.090 -4.333 1.00 98.12 149 VAL A O 1
ATOM 1168 N N . SER A 1 150 ? 26.911 6.134 -4.985 1.00 97.69 150 SER A N 1
ATOM 1169 C CA . SER A 1 150 ? 28.093 6.683 -5.655 1.00 97.69 150 SER A CA 1
ATOM 1170 C C . SER A 1 150 ? 28.142 6.223 -7.117 1.00 97.69 150 SER A C 1
ATOM 1172 O O . SER A 1 150 ? 27.628 5.145 -7.425 1.00 97.69 150 SER A O 1
ATOM 1174 N N . PRO A 1 151 ? 28.790 6.965 -8.029 1.00 96.88 151 PRO A N 1
ATOM 1175 C CA . PRO A 1 151 ? 29.016 6.486 -9.392 1.00 96.88 151 PRO A CA 1
ATOM 1176 C C . PRO A 1 151 ? 29.784 5.154 -9.406 1.00 96.88 151 PRO A C 1
ATOM 1178 O O . PRO A 1 151 ? 30.723 4.978 -8.627 1.00 96.88 151 PRO A O 1
ATOM 1181 N N . ALA A 1 152 ? 29.412 4.238 -10.303 1.00 96.94 152 ALA A N 1
ATOM 1182 C CA . ALA A 1 152 ? 30.118 2.973 -10.543 1.00 96.94 152 ALA A CA 1
ATOM 1183 C C . ALA A 1 152 ? 30.291 2.707 -12.056 1.00 96.94 152 ALA A C 1
ATOM 1185 O O . ALA A 1 152 ? 29.793 1.711 -12.583 1.00 96.94 152 ALA A O 1
ATOM 1186 N N . PRO A 1 153 ? 30.934 3.627 -12.802 1.00 93.94 153 PRO A N 1
ATOM 1187 C CA . PRO A 1 153 ? 31.033 3.536 -14.256 1.00 93.94 153 PRO A CA 1
ATOM 1188 C C . PRO A 1 153 ? 31.804 2.288 -14.701 1.00 93.94 153 PRO A C 1
ATOM 1190 O O . PRO A 1 153 ? 32.835 1.943 -14.130 1.00 93.94 153 PRO A O 1
ATOM 1193 N N . GLY A 1 154 ? 31.321 1.634 -15.759 1.00 91.25 154 GLY A N 1
ATOM 1194 C CA . GLY A 1 154 ? 31.948 0.432 -16.321 1.00 91.25 154 GLY A CA 1
ATOM 1195 C C . GLY A 1 154 ? 31.668 -0.851 -15.539 1.00 91.25 154 GLY A C 1
ATOM 1196 O O . GLY A 1 154 ? 32.022 -1.934 -16.001 1.00 91.25 154 GLY A O 1
ATOM 1197 N N . GLU A 1 155 ? 30.996 -0.754 -14.395 1.00 95.50 155 GLU A N 1
ATOM 1198 C CA . GLU A 1 155 ? 30.550 -1.919 -13.652 1.00 95.50 155 GLU A CA 1
ATOM 1199 C C . GLU A 1 155 ? 29.140 -2.347 -14.084 1.00 95.50 155 GLU A C 1
ATOM 1201 O O . GLU A 1 155 ? 28.302 -1.497 -14.415 1.00 95.50 155 GLU A O 1
ATOM 1206 N N . PRO A 1 156 ? 28.844 -3.659 -14.081 1.00 94.19 156 PRO A N 1
ATOM 1207 C CA . PRO A 1 156 ? 27.497 -4.139 -14.344 1.00 94.19 156 PRO A CA 1
ATOM 1208 C C . PRO A 1 156 ? 26.558 -3.697 -13.217 1.00 94.19 156 PRO A C 1
ATOM 1210 O O . PRO A 1 156 ? 26.922 -3.748 -12.041 1.00 94.19 156 PRO A O 1
ATOM 1213 N N . GLY A 1 157 ? 25.345 -3.285 -13.583 1.00 92.94 157 GLY A N 1
ATOM 1214 C CA . GLY A 1 157 ? 24.277 -2.932 -12.652 1.00 92.94 157 GLY A CA 1
ATOM 1215 C C . GLY A 1 157 ? 22.993 -3.687 -12.977 1.00 92.94 157 GLY A C 1
ATOM 1216 O O . GLY A 1 157 ? 22.681 -3.920 -14.146 1.00 92.94 157 GLY A O 1
ATOM 1217 N N . GLN A 1 158 ? 22.244 -4.067 -11.945 1.00 93.25 158 GLN A N 1
ATOM 1218 C CA . GLN A 1 158 ? 20.914 -4.645 -12.111 1.00 93.25 158 GLN A CA 1
ATOM 1219 C C . GLN A 1 158 ? 19.948 -3.599 -12.684 1.00 93.25 158 GLN A C 1
ATOM 1221 O O . GLN A 1 158 ? 19.964 -2.435 -12.279 1.00 93.25 158 GLN A O 1
ATOM 1226 N N . MET A 1 159 ? 19.090 -4.017 -13.617 1.00 93.62 159 MET A N 1
ATOM 1227 C CA . MET A 1 159 ? 17.978 -3.183 -14.065 1.00 93.62 159 MET A CA 1
ATOM 1228 C C . MET A 1 159 ? 16.930 -3.126 -12.946 1.00 93.62 159 MET A C 1
ATOM 1230 O O . MET A 1 159 ? 16.425 -4.188 -12.567 1.00 93.62 159 MET A O 1
ATOM 1234 N N . PRO A 1 160 ? 16.598 -1.941 -12.405 1.00 91.94 160 PRO A N 1
ATOM 1235 C CA . PRO A 1 160 ? 15.532 -1.839 -11.425 1.00 91.94 160 PRO A CA 1
ATOM 1236 C C . PRO A 1 160 ? 14.192 -2.202 -12.062 1.00 91.94 160 PRO A C 1
ATOM 1238 O O . PRO A 1 160 ? 13.926 -1.869 -13.221 1.00 91.94 160 PRO A O 1
ATOM 1241 N N . PHE A 1 161 ? 13.343 -2.882 -11.298 1.00 89.75 161 PHE A N 1
ATOM 1242 C CA . PHE A 1 161 ? 11.958 -3.105 -11.687 1.00 89.75 161 PHE A CA 1
ATOM 1243 C C . PHE A 1 161 ? 11.046 -2.066 -11.037 1.00 89.75 161 PHE A C 1
ATOM 1245 O O . PHE A 1 161 ? 11.399 -1.434 -10.045 1.00 89.75 161 PHE A O 1
ATOM 1252 N N . TRP A 1 162 ? 9.865 -1.914 -11.628 1.00 86.94 162 TRP A N 1
ATOM 1253 C CA . TRP A 1 162 ? 8.815 -1.024 -11.155 1.00 86.94 162 TRP A CA 1
ATOM 1254 C C . TRP A 1 162 ? 7.511 -1.799 -11.102 1.00 86.94 162 TRP A C 1
ATOM 1256 O O . TRP A 1 162 ? 7.097 -2.393 -12.106 1.00 86.94 162 TRP A O 1
ATOM 1266 N N . ARG A 1 163 ? 6.851 -1.793 -9.948 1.00 79.44 163 ARG A N 1
ATOM 1267 C CA . ARG A 1 163 ? 5.501 -2.326 -9.814 1.00 79.44 163 ARG A CA 1
ATOM 1268 C C . ARG A 1 163 ? 4.527 -1.189 -10.081 1.00 79.44 163 ARG A C 1
ATOM 1270 O O . ARG A 1 163 ? 4.400 -0.245 -9.312 1.00 79.44 163 ARG A O 1
ATOM 1277 N N . GLY A 1 164 ? 3.834 -1.275 -11.213 1.00 72.50 164 GLY A N 1
ATOM 1278 C CA . GLY A 1 164 ? 2.702 -0.389 -11.474 1.00 72.50 164 GLY A CA 1
ATOM 1279 C C . GLY A 1 164 ? 1.576 -0.603 -10.457 1.00 72.50 164 GLY A C 1
ATOM 1280 O O . GLY A 1 164 ? 1.477 -1.663 -9.838 1.00 72.50 164 GLY A O 1
ATOM 1281 N N . GLU A 1 165 ? 0.703 0.393 -10.310 1.00 69.81 165 GLU A N 1
ATOM 1282 C CA . GLU A 1 165 ? -0.461 0.287 -9.428 1.00 69.81 165 GLU A CA 1
ATOM 1283 C C . GLU A 1 165 ? -1.490 -0.738 -9.935 1.00 69.81 165 GLU A C 1
ATOM 1285 O O . GLU A 1 165 ? -1.743 -0.872 -11.136 1.00 69.81 165 GLU A O 1
ATOM 1290 N N . GLY A 1 166 ? -2.152 -1.405 -8.986 1.00 71.75 166 GLY A N 1
ATOM 1291 C CA . GLY A 1 166 ? -3.280 -2.293 -9.247 1.00 71.75 166 GLY A CA 1
ATOM 1292 C C . GLY A 1 166 ? -2.893 -3.705 -9.703 1.00 71.75 166 GLY A C 1
ATOM 1293 O O . GL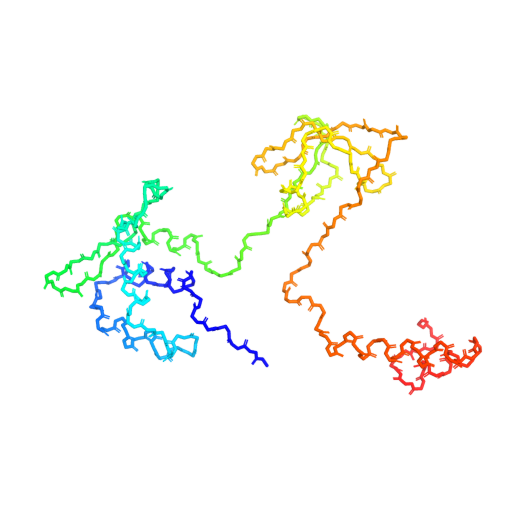Y A 1 166 ? -1.718 -4.073 -9.758 1.00 71.75 166 GLY A O 1
ATOM 1294 N N . PRO A 1 167 ? -3.892 -4.554 -10.002 1.00 71.06 167 PRO A N 1
ATOM 1295 C CA . PRO A 1 167 ? -3.622 -5.847 -10.602 1.00 71.06 167 PRO A CA 1
ATOM 1296 C C . PRO A 1 167 ? -2.990 -5.598 -11.973 1.00 71.06 167 PRO A C 1
ATOM 1298 O O . PRO A 1 167 ? -3.579 -4.921 -12.816 1.00 71.06 167 PRO A O 1
ATOM 1301 N N . GLY A 1 168 ? -1.786 -6.134 -12.190 1.00 81.44 168 GLY A N 1
ATOM 1302 C CA . GLY A 1 168 ? -1.126 -6.094 -13.492 1.00 81.44 168 GLY A CA 1
ATOM 1303 C C . GLY A 1 168 ? -1.998 -6.692 -14.605 1.00 81.44 168 GLY A C 1
ATOM 1304 O O . GLY A 1 168 ? -3.131 -7.127 -14.395 1.00 81.44 168 GLY A O 1
ATOM 1305 N N . ARG A 1 169 ? -1.467 -6.744 -15.829 1.00 89.44 169 ARG A N 1
ATOM 1306 C CA . ARG A 1 169 ? -2.221 -7.227 -16.997 1.00 89.44 169 ARG A CA 1
ATOM 1307 C C . ARG A 1 169 ? -2.893 -8.591 -16.718 1.00 89.44 169 ARG A C 1
ATOM 1309 O O . ARG A 1 169 ? -2.174 -9.560 -16.469 1.00 89.44 169 ARG A O 1
ATOM 1316 N N . PRO A 1 170 ? -4.234 -8.704 -16.816 1.00 90.88 170 PRO A N 1
ATOM 1317 C CA . PRO A 1 170 ? -4.920 -9.970 -16.589 1.00 90.88 170 PRO A CA 1
ATOM 1318 C C . PRO A 1 170 ? -4.583 -10.979 -17.692 1.00 90.88 170 PRO A C 1
ATOM 1320 O O . PRO A 1 170 ? -4.237 -10.607 -18.820 1.00 90.88 170 PRO A O 1
ATOM 1323 N N . ILE A 1 171 ? -4.700 -12.270 -17.376 1.00 92.81 171 ILE A N 1
ATOM 1324 C CA . ILE A 1 171 ? -4.304 -13.353 -18.285 1.00 92.81 171 ILE A CA 1
ATOM 1325 C C . ILE A 1 171 ? -5.098 -13.329 -19.597 1.00 92.81 171 ILE A C 1
ATOM 1327 O O . ILE A 1 171 ? -4.543 -13.597 -20.662 1.00 92.81 171 ILE A O 1
ATOM 1331 N N . GLU A 1 172 ? -6.375 -12.962 -19.543 1.00 94.25 172 GLU A N 1
ATOM 1332 C CA . GLU A 1 172 ? -7.263 -12.858 -20.699 1.00 94.25 172 GLU A CA 1
ATOM 1333 C C . GLU A 1 172 ? -6.763 -11.790 -21.674 1.00 94.25 172 GLU A C 1
ATOM 1335 O O . GLU A 1 172 ? -6.639 -12.051 -22.872 1.00 94.25 172 GLU A O 1
ATOM 1340 N N . LEU A 1 173 ? -6.383 -10.619 -21.153 1.00 93.69 173 LEU A N 1
ATOM 1341 C CA . LEU A 1 173 ? -5.812 -9.545 -21.961 1.00 93.69 173 LEU A CA 1
ATOM 1342 C C . LEU A 1 173 ? -4.437 -9.938 -22.513 1.00 93.69 173 LEU A C 1
ATOM 1344 O O . LEU A 1 173 ? -4.142 -9.677 -23.677 1.00 93.69 173 LEU A O 1
ATOM 1348 N N . GLY A 1 174 ? -3.607 -10.618 -21.717 1.00 95.75 174 GLY A N 1
ATOM 1349 C CA . GLY A 1 174 ? -2.327 -11.159 -22.183 1.00 95.75 174 GLY A CA 1
ATOM 1350 C C . GLY A 1 174 ? -2.487 -12.120 -23.367 1.00 95.75 174 GLY A C 1
ATOM 1351 O O . GLY A 1 174 ? -1.766 -12.008 -24.360 1.00 95.75 174 GLY A O 1
ATOM 1352 N N . LYS A 1 175 ? -3.476 -13.021 -23.304 1.00 97.25 175 LYS A N 1
ATOM 1353 C CA . LYS A 1 175 ? -3.813 -13.940 -24.402 1.00 97.25 175 LYS A CA 1
ATOM 1354 C C . LYS A 1 175 ? -4.292 -13.194 -25.646 1.00 97.25 175 LYS A C 1
ATOM 1356 O O . LYS A 1 175 ? -3.841 -13.527 -26.741 1.00 97.25 175 LYS A O 1
ATOM 1361 N N . ALA A 1 176 ? -5.159 -12.193 -25.478 1.00 95.69 176 ALA A N 1
ATOM 1362 C CA . ALA A 1 176 ? -5.668 -11.381 -26.581 1.00 95.69 176 ALA A CA 1
ATOM 1363 C C . ALA A 1 176 ? -4.538 -10.625 -27.298 1.00 95.69 176 ALA A C 1
ATOM 1365 O O . ALA A 1 176 ? -4.419 -10.727 -28.516 1.00 95.69 176 ALA A O 1
ATOM 1366 N N . ILE A 1 177 ? -3.646 -9.970 -26.545 1.00 95.12 177 ILE A N 1
ATOM 1367 C CA . ILE A 1 177 ? -2.463 -9.290 -27.098 1.00 95.12 177 ILE A CA 1
ATOM 1368 C C . ILE A 1 177 ? -1.567 -10.283 -27.842 1.00 95.12 177 ILE A C 1
ATOM 1370 O O . ILE A 1 177 ? -1.153 -10.022 -28.967 1.00 95.12 177 ILE A O 1
ATOM 1374 N N . GLY A 1 178 ? -1.286 -11.448 -27.254 1.00 96.31 178 GLY A N 1
ATOM 1375 C CA . GLY A 1 178 ? -0.455 -12.458 -27.910 1.00 96.31 178 GLY A CA 1
ATOM 1376 C C . GLY A 1 178 ? -1.067 -12.991 -29.211 1.00 96.31 178 GLY A C 1
ATOM 1377 O O . GLY A 1 178 ? -0.345 -13.225 -30.176 1.00 96.31 178 GLY A O 1
ATOM 1378 N N . ALA A 1 179 ? -2.388 -13.188 -29.254 1.00 95.44 179 ALA A N 1
ATOM 1379 C CA . ALA A 1 179 ? -3.092 -13.602 -30.468 1.00 95.44 179 ALA A CA 1
ATOM 1380 C C . ALA A 1 179 ? -3.047 -12.513 -31.547 1.00 95.44 179 ALA A C 1
ATOM 1382 O O . ALA A 1 179 ? -2.722 -12.813 -32.694 1.00 95.44 179 ALA A O 1
ATOM 1383 N N . TYR A 1 180 ? -3.292 -11.264 -31.153 1.00 92.50 180 TYR A N 1
ATOM 1384 C CA . TYR A 1 180 ? -3.202 -10.094 -32.019 1.00 92.50 180 TYR A CA 1
ATOM 1385 C C . TYR A 1 180 ? -1.808 -9.950 -32.646 1.00 92.50 180 TYR A C 1
ATOM 1387 O O . TYR A 1 180 ? -1.683 -9.865 -33.865 1.00 92.50 180 TYR A O 1
ATOM 1395 N N . LEU A 1 181 ? -0.746 -10.029 -31.835 1.00 93.94 181 LEU A N 1
ATOM 1396 C CA . LEU A 1 181 ? 0.632 -9.933 -32.324 1.00 93.94 181 LEU A CA 1
ATOM 1397 C C . LEU A 1 181 ? 0.978 -11.054 -33.313 1.00 93.94 181 LEU A C 1
ATOM 1399 O O . LEU A 1 181 ? 1.619 -10.786 -34.321 1.00 93.94 181 LEU A O 1
ATOM 1403 N N . ARG A 1 182 ? 0.515 -12.292 -33.083 1.00 94.50 182 ARG A N 1
ATOM 1404 C CA . ARG A 1 182 ? 0.722 -13.401 -34.036 1.00 94.50 182 ARG A CA 1
ATOM 1405 C C . ARG A 1 182 ? -0.011 -13.192 -35.361 1.00 94.50 182 ARG A C 1
ATOM 1407 O O . ARG A 1 182 ? 0.534 -13.521 -36.409 1.00 94.50 182 ARG A O 1
ATOM 1414 N N . GLN A 1 183 ? -1.233 -12.662 -35.325 1.00 91.94 183 GLN A N 1
ATOM 1415 C CA . GLN A 1 183 ? -1.981 -12.341 -36.543 1.00 91.94 183 GLN A CA 1
ATOM 1416 C C . GLN A 1 183 ? -1.275 -11.253 -37.353 1.00 91.94 183 GLN A C 1
ATOM 1418 O O . GLN A 1 183 ? -1.144 -11.392 -38.569 1.00 91.94 183 GLN A O 1
ATOM 1423 N N . LEU A 1 184 ? -0.773 -10.212 -36.686 1.00 91.12 184 LEU A N 1
ATOM 1424 C CA . LEU A 1 184 ? -0.011 -9.151 -37.334 1.00 91.12 184 LEU A CA 1
ATOM 1425 C C . LEU A 1 184 ? 1.311 -9.677 -37.910 1.00 91.12 184 LEU A C 1
ATOM 1427 O O . LEU A 1 184 ? 1.661 -9.358 -39.044 1.00 91.12 184 LEU A O 1
ATOM 1431 N N . ASP A 1 185 ? 2.023 -10.520 -37.160 1.00 92.88 185 ASP A N 1
ATOM 1432 C CA . ASP A 1 185 ? 3.322 -11.036 -37.588 1.00 92.88 185 ASP A CA 1
ATOM 1433 C C . ASP A 1 185 ? 3.220 -11.971 -38.804 1.00 92.88 185 ASP A C 1
ATOM 1435 O O . ASP A 1 185 ? 4.104 -11.973 -39.657 1.00 92.88 185 ASP A O 1
ATOM 1439 N N . SER A 1 186 ? 2.089 -12.674 -38.953 1.00 93.62 186 SER A N 1
ATOM 1440 C CA . SER A 1 186 ? 1.795 -13.533 -40.111 1.00 93.62 186 SER A CA 1
ATOM 1441 C C . SER A 1 186 ? 1.593 -12.787 -41.440 1.00 93.62 186 SER A C 1
ATOM 1443 O O . SER A 1 186 ? 1.478 -13.423 -42.488 1.00 93.62 186 SER A O 1
ATOM 1445 N N . LYS A 1 187 ? 1.534 -11.450 -41.414 1.00 91.38 187 LYS A N 1
ATOM 1446 C CA . LYS A 1 187 ? 1.316 -10.597 -42.590 1.00 91.38 187 LYS A CA 1
ATOM 1447 C C . LYS A 1 187 ? 2.631 -10.055 -43.129 1.00 91.38 187 LYS A C 1
ATOM 1449 O O . LYS A 1 187 ? 3.573 -9.814 -42.367 1.00 91.38 187 LYS A O 1
ATOM 1454 N N . SER A 1 188 ? 2.665 -9.800 -44.437 1.00 92.50 188 SER A N 1
ATOM 1455 C CA . SER A 1 188 ? 3.784 -9.099 -45.065 1.00 92.50 188 SER A CA 1
ATOM 1456 C C . SER A 1 188 ? 3.900 -7.671 -44.521 1.00 92.50 188 SER A C 1
ATOM 1458 O O . SER A 1 188 ? 2.915 -7.092 -44.064 1.00 92.50 188 SER A O 1
ATOM 1460 N N . THR A 1 189 ? 5.092 -7.073 -44.584 1.00 85.25 189 THR A N 1
ATOM 1461 C CA . THR A 1 189 ? 5.311 -5.694 -44.113 1.00 85.25 189 THR A CA 1
ATOM 1462 C C . THR A 1 189 ? 4.358 -4.689 -44.767 1.00 85.25 189 THR A C 1
ATOM 1464 O O . THR A 1 189 ? 3.894 -3.781 -44.084 1.00 85.25 189 THR A O 1
ATOM 1467 N N . ALA A 1 190 ? 4.029 -4.870 -46.052 1.00 84.94 190 ALA A N 1
ATOM 1468 C CA . ALA A 1 190 ? 3.097 -4.002 -46.775 1.00 84.94 190 ALA A CA 1
ATOM 1469 C C . ALA A 1 190 ? 1.645 -4.171 -46.291 1.00 84.94 190 ALA A C 1
ATOM 1471 O O . ALA A 1 190 ? 0.923 -3.189 -46.149 1.00 84.94 190 ALA A O 1
ATOM 1472 N N . ASP A 1 191 ? 1.241 -5.401 -45.964 1.00 89.88 191 ASP A N 1
ATOM 1473 C CA . ASP A 1 191 ? -0.138 -5.710 -45.564 1.00 89.88 191 ASP A CA 1
ATOM 1474 C C . ASP A 1 191 ? -0.423 -5.399 -44.088 1.00 89.88 191 ASP A C 1
ATOM 1476 O O . ASP A 1 191 ? -1.583 -5.333 -43.679 1.00 89.88 191 ASP A O 1
ATOM 1480 N N . ARG A 1 192 ? 0.616 -5.224 -43.258 1.00 90.12 192 ARG A N 1
ATOM 1481 C CA . ARG A 1 192 ? 0.459 -4.886 -41.832 1.00 90.12 192 ARG A CA 1
ATOM 1482 C C . ARG A 1 192 ? -0.240 -3.542 -41.646 1.00 90.12 192 ARG A C 1
ATOM 1484 O O . ARG A 1 192 ? -1.144 -3.472 -40.824 1.00 90.12 192 ARG A O 1
ATOM 1491 N N . ALA A 1 193 ? 0.149 -2.517 -42.408 1.00 86.12 193 ALA A N 1
ATOM 1492 C CA . ALA A 1 193 ? -0.438 -1.179 -42.309 1.00 86.12 193 ALA A CA 1
ATOM 1493 C C . ALA A 1 193 ? -1.931 -1.190 -42.672 1.00 86.12 193 ALA A C 1
ATOM 1495 O O . ALA A 1 193 ? -2.756 -0.786 -41.861 1.00 86.12 193 ALA A O 1
ATOM 1496 N N . VAL A 1 194 ? -2.276 -1.777 -43.823 1.00 87.31 194 VAL A N 1
ATOM 1497 C CA . VAL A 1 194 ? -3.672 -1.919 -44.277 1.00 87.31 194 VAL A CA 1
ATOM 1498 C C . VAL A 1 194 ? -4.508 -2.675 -43.247 1.00 87.31 194 VAL A C 1
ATOM 1500 O O . VAL A 1 194 ? -5.600 -2.256 -42.877 1.00 87.31 194 VAL A O 1
ATOM 1503 N N . TRP A 1 195 ? -3.980 -3.783 -42.724 1.00 88.19 195 TRP A N 1
ATOM 1504 C CA . TRP A 1 195 ? -4.707 -4.570 -41.738 1.00 88.19 195 TRP A CA 1
ATOM 1505 C C . TRP A 1 195 ? -4.934 -3.819 -40.420 1.00 88.19 195 TRP A C 1
ATOM 1507 O O . TRP A 1 195 ? -5.998 -3.968 -39.819 1.00 88.19 195 TRP A O 1
ATOM 1517 N N . LEU A 1 196 ? -3.954 -3.026 -39.971 1.00 89.12 196 LEU A N 1
ATOM 1518 C CA . LEU A 1 196 ? -4.081 -2.183 -38.782 1.00 89.12 196 LEU A CA 1
ATOM 1519 C C . LEU A 1 196 ? -5.170 -1.121 -38.970 1.00 89.12 196 LEU A C 1
ATOM 1521 O O . LEU A 1 196 ? -6.017 -0.999 -38.089 1.00 89.12 196 LEU A O 1
ATOM 1525 N N . GLU A 1 197 ? -5.198 -0.423 -40.107 1.00 87.12 197 GLU A N 1
ATOM 1526 C CA . GLU A 1 197 ? -6.243 0.564 -40.435 1.00 87.12 197 GLU A CA 1
ATOM 1527 C C . GLU A 1 197 ? -7.646 -0.071 -40.494 1.00 87.12 197 GLU A C 1
ATOM 1529 O O . GLU A 1 197 ? -8.625 0.516 -40.043 1.00 87.12 197 GLU A O 1
ATOM 1534 N N . GLU A 1 198 ? -7.766 -1.300 -41.007 1.00 87.69 198 GLU A N 1
ATOM 1535 C CA . GLU A 1 198 ? -9.055 -2.001 -41.099 1.00 87.69 198 GLU A CA 1
ATOM 1536 C C . GLU A 1 198 ? -9.583 -2.512 -39.747 1.00 87.69 198 GLU A C 1
ATOM 1538 O O . GLU A 1 198 ? -10.794 -2.623 -39.552 1.00 87.69 198 GLU A O 1
ATOM 1543 N N . HIS A 1 199 ? -8.690 -2.886 -38.825 1.00 87.50 199 HIS A N 1
ATOM 1544 C CA . HIS A 1 199 ? -9.048 -3.617 -37.599 1.00 87.50 199 HIS A CA 1
ATOM 1545 C C . HIS A 1 199 ? -8.865 -2.797 -36.319 1.00 87.50 199 HIS A C 1
ATOM 1547 O O . HIS A 1 199 ? -9.201 -3.269 -35.229 1.00 87.50 199 HIS A O 1
ATOM 1553 N N . THR A 1 200 ? -8.334 -1.581 -36.423 1.00 86.00 200 THR A N 1
ATOM 1554 C CA . THR A 1 200 ? -8.097 -0.678 -35.295 1.00 86.00 200 THR A CA 1
ATOM 1555 C C . THR A 1 200 ? -8.434 0.760 -35.696 1.00 86.00 200 THR A C 1
ATOM 1557 O O . THR A 1 200 ? -8.455 1.070 -36.880 1.00 86.00 200 THR A O 1
ATOM 1560 N N . PRO A 1 201 ? -8.690 1.671 -34.743 1.00 84.12 201 PRO A N 1
ATOM 1561 C CA . PRO A 1 201 ? -8.978 3.072 -35.052 1.00 84.12 201 PRO A CA 1
ATOM 1562 C C . PRO A 1 201 ? -7.704 3.888 -35.357 1.00 84.12 201 PRO A C 1
ATOM 1564 O O . PRO A 1 201 ? -7.658 5.077 -35.050 1.00 84.12 201 PRO A O 1
ATOM 1567 N N . LEU A 1 202 ? -6.653 3.248 -35.879 1.00 84.06 202 LEU A N 1
ATOM 1568 C CA . LEU A 1 202 ? -5.445 3.931 -36.336 1.00 84.06 202 LEU A CA 1
ATOM 1569 C C . LEU A 1 202 ? -5.726 4.561 -37.702 1.00 84.06 202 LEU A C 1
ATOM 1571 O O . LEU A 1 202 ? -6.357 3.937 -38.554 1.00 84.06 202 LEU A O 1
ATOM 1575 N N . ASP A 1 203 ? -5.278 5.798 -37.891 1.00 79.00 203 ASP A N 1
ATOM 1576 C CA . ASP A 1 203 ? -5.323 6.460 -39.188 1.00 79.00 203 ASP A CA 1
ATOM 1577 C C . ASP A 1 203 ? -3.982 6.315 -39.918 1.00 79.00 203 ASP A C 1
ATOM 1579 O O . ASP A 1 203 ? -2.997 5.806 -39.381 1.00 79.00 203 ASP A O 1
ATOM 1583 N N . THR A 1 204 ? -3.942 6.791 -41.158 1.00 72.38 204 THR A N 1
ATOM 1584 C CA . THR A 1 204 ? -2.767 6.708 -42.035 1.00 72.38 204 THR A CA 1
ATOM 1585 C C . THR A 1 204 ? -1.572 7.538 -41.531 1.00 72.38 204 THR A C 1
ATOM 1587 O O . THR A 1 204 ? -0.497 7.494 -42.130 1.00 72.38 204 THR A O 1
ATOM 1590 N N . PHE A 1 205 ? -1.736 8.316 -40.454 1.00 72.88 205 PHE A N 1
ATOM 1591 C CA . PHE A 1 205 ? -0.702 9.154 -39.844 1.00 72.88 205 PHE A CA 1
ATOM 1592 C C . PHE A 1 205 ? -0.209 8.630 -38.484 1.00 72.88 205 PHE A C 1
ATOM 1594 O O . PHE A 1 205 ? 0.649 9.282 -37.879 1.00 72.88 205 PHE A O 1
ATOM 1601 N N . ALA A 1 206 ? -0.738 7.498 -38.006 1.00 60.03 206 ALA A N 1
ATOM 1602 C CA . ALA A 1 206 ? -0.400 6.893 -36.716 1.00 60.03 206 ALA A CA 1
ATOM 1603 C C . ALA A 1 206 ? 0.850 5.994 -36.739 1.00 60.03 206 ALA A C 1
ATOM 1605 O O . ALA A 1 206 ? 1.196 5.431 -37.803 1.00 60.03 206 ALA A O 1
#

pLDDT: mean 91.09, std 8.08, range [60.03, 98.12]